Protein AF-A0A3M7SAL9-F1 (afdb_monomer_lite)

Sequence (201 aa):
MTATVLGLYSASSNFPSLWCEVKKDELSIIGGNKPRSSETHLQIINRPKKKSNSHLGYKCKPIISEIPYSNYIIDLLHLFLRVSDVLFEFLISELFGLDKFGVSSVFDEDKHLNLSKLFNFVKSECDISLKIFKNKEKSINSIMNSLPATSRLKIFEKINIYDLYKEDKLINSKGINCIWKTFYKIYSCLKGLNVPVPEQI

pLDDT: mean 82.43, std 13.43, range [35.66, 94.56]

Structure (mmCIF, N/CA/C/O backbone):
data_AF-A0A3M7SAL9-F1
#
_entry.id   AF-A0A3M7SAL9-F1
#
loop_
_atom_site.group_PDB
_atom_site.id
_atom_site.type_symbol
_atom_site.label_atom_id
_atom_site.label_alt_id
_atom_site.label_comp_id
_atom_site.label_asym_id
_atom_site.label_entity_id
_atom_site.label_seq_id
_atom_site.pdbx_PDB_ins_code
_atom_site.Cartn_x
_atom_site.Cartn_y
_atom_site.Cartn_z
_atom_site.occupancy
_atom_site.B_iso_or_equiv
_atom_site.auth_seq_id
_atom_site.auth_comp_id
_atom_site.auth_asym_id
_atom_site.auth_atom_id
_atom_site.pdbx_PDB_model_num
ATOM 1 N N . MET A 1 1 ? 9.999 -11.479 -8.499 1.00 65.50 1 MET A N 1
ATOM 2 C CA . MET A 1 1 ? 10.129 -12.387 -9.658 1.00 65.50 1 MET A CA 1
ATOM 3 C C . MET A 1 1 ? 10.442 -11.615 -10.940 1.00 65.50 1 MET A C 1
ATOM 5 O O . MET A 1 1 ? 11.472 -11.887 -11.539 1.00 65.50 1 MET A O 1
ATOM 9 N N . THR A 1 2 ? 9.657 -10.592 -11.302 1.00 83.88 2 THR A N 1
ATOM 10 C CA . THR A 1 2 ? 9.848 -9.791 -12.533 1.00 83.88 2 THR A CA 1
ATOM 11 C C . THR A 1 2 ? 11.244 -9.177 -12.677 1.00 83.88 2 THR A C 1
ATOM 13 O O . THR A 1 2 ? 11.861 -9.311 -13.726 1.00 83.88 2 THR A O 1
ATOM 16 N N . ALA A 1 3 ? 11.793 -8.585 -11.609 1.00 87.69 3 ALA A N 1
ATOM 17 C CA . ALA A 1 3 ? 13.147 -8.021 -11.633 1.00 87.69 3 ALA A CA 1
ATOM 18 C C . ALA A 1 3 ? 14.221 -9.061 -12.007 1.00 87.69 3 ALA A C 1
ATOM 20 O O . ALA A 1 3 ? 15.122 -8.761 -12.780 1.00 87.69 3 ALA A O 1
ATOM 21 N N . THR A 1 4 ? 14.097 -10.297 -11.514 1.00 87.12 4 THR A N 1
ATOM 22 C CA . THR A 1 4 ? 15.033 -11.389 -11.814 1.00 87.12 4 THR A CA 1
ATOM 23 C C . THR A 1 4 ? 14.976 -11.790 -13.284 1.00 87.12 4 THR A C 1
ATOM 25 O O . THR A 1 4 ? 16.021 -11.942 -13.907 1.00 87.12 4 THR A O 1
ATOM 28 N N . VAL A 1 5 ? 13.769 -11.908 -13.848 1.00 88.75 5 VAL A N 1
ATOM 29 C CA . VAL A 1 5 ? 13.567 -12.211 -15.276 1.00 88.75 5 VAL A CA 1
ATOM 30 C C . VAL A 1 5 ? 14.183 -11.122 -16.154 1.00 88.75 5 VAL A C 1
ATOM 32 O O . VAL A 1 5 ? 14.832 -11.424 -17.149 1.00 88.75 5 VAL A O 1
ATOM 35 N N . LEU A 1 6 ? 14.053 -9.864 -15.734 1.00 90.44 6 LEU A N 1
ATOM 36 C CA . LEU A 1 6 ? 14.616 -8.696 -16.410 1.00 90.44 6 LEU A CA 1
ATOM 37 C C . LEU A 1 6 ? 16.120 -8.487 -16.185 1.00 90.44 6 LEU A C 1
ATOM 39 O O . LEU A 1 6 ? 16.678 -7.514 -16.696 1.00 90.44 6 LEU A O 1
ATOM 43 N N . GLY A 1 7 ? 16.775 -9.346 -15.399 1.00 92.06 7 GLY A N 1
ATOM 44 C CA . GLY A 1 7 ? 18.191 -9.202 -15.068 1.00 92.06 7 GLY A CA 1
ATOM 45 C C . GLY A 1 7 ? 18.508 -7.974 -14.204 1.00 92.06 7 GLY A C 1
ATOM 46 O O . GLY A 1 7 ? 19.625 -7.463 -14.232 1.00 92.06 7 GLY A O 1
ATOM 47 N N . LEU A 1 8 ? 17.535 -7.481 -13.437 1.00 92.94 8 LEU A N 1
ATOM 48 C CA . LEU A 1 8 ? 17.666 -6.340 -12.532 1.00 92.94 8 LEU A CA 1
ATOM 49 C C . LEU A 1 8 ? 17.952 -6.793 -11.091 1.00 92.94 8 LEU A C 1
ATOM 51 O O . LEU A 1 8 ? 17.706 -7.939 -10.697 1.00 92.94 8 LEU A O 1
ATOM 55 N N . TYR A 1 9 ? 18.458 -5.875 -10.271 1.00 91.69 9 TYR A N 1
ATOM 56 C CA . TYR A 1 9 ? 18.508 -6.078 -8.822 1.00 91.69 9 TYR A CA 1
ATOM 57 C C . TYR A 1 9 ? 17.095 -6.117 -8.207 1.00 91.69 9 TYR A C 1
ATOM 59 O O . TYR A 1 9 ? 16.123 -5.639 -8.787 1.00 91.69 9 TYR A O 1
ATOM 67 N N . SER A 1 10 ? 16.975 -6.714 -7.017 1.00 85.50 10 SER A N 1
ATOM 68 C CA . SER A 1 10 ? 15.710 -6.831 -6.277 1.00 85.50 10 SER A CA 1
ATOM 69 C C . SER A 1 10 ? 15.114 -5.470 -5.908 1.00 85.50 10 SER A C 1
ATOM 71 O O . SER A 1 10 ? 15.812 -4.464 -5.890 1.00 85.50 10 SER A O 1
ATOM 73 N N . ALA A 1 11 ? 13.843 -5.441 -5.495 1.00 77.19 11 ALA A N 1
ATOM 74 C CA . ALA A 1 11 ? 13.167 -4.218 -5.036 1.00 77.19 11 ALA A CA 1
ATOM 75 C C . ALA A 1 11 ? 13.854 -3.524 -3.832 1.00 77.19 11 ALA A C 1
ATOM 77 O O . ALA A 1 11 ? 13.648 -2.338 -3.573 1.00 77.19 11 ALA A O 1
ATOM 78 N N . SER A 1 12 ? 14.708 -4.241 -3.094 1.00 83.81 12 SER A N 1
ATOM 79 C CA . SER A 1 12 ? 15.546 -3.669 -2.034 1.00 83.81 12 SER A CA 1
ATOM 80 C C . SER A 1 12 ? 16.714 -2.813 -2.555 1.00 83.81 12 SER A C 1
ATOM 82 O O . SER A 1 12 ? 17.244 -2.011 -1.794 1.00 83.81 12 SER A O 1
ATOM 84 N N . SER A 1 13 ? 17.052 -2.898 -3.844 1.00 88.50 13 SER A N 1
ATOM 85 C CA . SER A 1 13 ? 18.034 -2.063 -4.559 1.00 88.50 13 SER A CA 1
ATOM 86 C C . SER A 1 13 ? 17.762 -0.563 -4.449 1.00 88.50 13 SER A C 1
ATOM 88 O O . SER A 1 13 ? 16.616 -0.150 -4.296 1.00 88.50 13 SER A O 1
ATOM 90 N N . ASN A 1 14 ? 18.797 0.261 -4.636 1.00 89.12 14 ASN A N 1
ATOM 91 C CA . ASN A 1 14 ? 18.660 1.715 -4.786 1.00 89.12 14 ASN A CA 1
ATOM 92 C C . ASN A 1 14 ? 17.954 2.132 -6.082 1.00 89.12 14 ASN A C 1
ATOM 94 O O . ASN A 1 14 ? 17.538 3.275 -6.178 1.00 89.12 14 ASN A O 1
ATOM 98 N N . PHE A 1 15 ? 17.780 1.220 -7.041 1.00 90.38 15 PHE A N 1
ATOM 99 C CA . PHE A 1 15 ? 17.028 1.425 -8.281 1.00 90.38 15 PHE A CA 1
ATOM 100 C C . PHE A 1 15 ? 15.836 0.459 -8.317 1.00 90.38 15 PHE A C 1
ATOM 102 O O . PHE A 1 15 ? 16.000 -0.677 -8.770 1.00 90.38 15 PHE A O 1
ATOM 109 N N . PRO A 1 16 ? 14.663 0.855 -7.797 1.00 87.31 16 PRO A N 1
ATOM 110 C CA . PRO A 1 16 ? 13.537 -0.057 -7.608 1.00 87.31 16 PRO A CA 1
ATOM 111 C C . PRO A 1 16 ? 12.638 -0.177 -8.848 1.00 87.31 16 PRO A C 1
ATOM 113 O O . PRO A 1 16 ? 11.854 -1.119 -8.938 1.00 87.31 16 PRO A O 1
ATOM 116 N N . SER A 1 17 ? 12.728 0.764 -9.796 1.00 88.12 17 SER A N 1
ATOM 117 C CA . SER A 1 17 ? 11.851 0.809 -10.970 1.00 88.12 17 SER A CA 1
ATOM 118 C C . SER A 1 17 ? 12.249 -0.200 -12.048 1.00 88.12 17 SER A C 1
ATOM 120 O O . SER A 1 17 ? 13.427 -0.341 -12.406 1.00 88.12 17 SER A O 1
ATOM 122 N N . LEU A 1 18 ? 11.229 -0.854 -12.608 1.00 89.44 18 LEU A N 1
ATOM 123 C CA . LEU A 1 18 ? 11.354 -1.753 -13.753 1.00 89.44 18 LEU A CA 1
ATOM 124 C C . LEU A 1 18 ? 11.427 -1.002 -15.088 1.00 89.44 18 LEU A C 1
ATOM 126 O O . LEU A 1 18 ? 12.014 -1.528 -16.025 1.00 89.44 18 LEU A O 1
ATOM 130 N N . TRP A 1 19 ? 10.864 0.206 -15.181 1.00 89.19 19 TRP A N 1
ATOM 131 C CA . TRP A 1 19 ? 10.752 0.940 -16.451 1.00 89.19 19 TRP A CA 1
ATOM 132 C C . TRP A 1 19 ? 11.808 2.021 -16.634 1.00 89.19 19 TRP A C 1
ATOM 134 O O . TRP A 1 19 ? 12.121 2.375 -17.766 1.00 89.19 19 TRP A O 1
ATOM 144 N N . CYS A 1 20 ? 12.365 2.555 -15.549 1.00 89.81 20 CYS A N 1
ATOM 145 C CA . CYS A 1 20 ? 13.300 3.673 -15.619 1.00 89.81 20 CYS A CA 1
ATOM 146 C C . CYS A 1 20 ? 14.482 3.533 -14.655 1.00 89.81 20 CYS A C 1
ATOM 148 O O . CYS A 1 20 ? 14.464 2.759 -13.695 1.00 89.81 20 CYS A O 1
ATOM 150 N N . GLU A 1 21 ? 15.527 4.302 -14.936 1.00 90.69 21 GLU A N 1
ATOM 151 C CA . GLU A 1 21 ? 16.781 4.374 -14.186 1.00 90.69 21 GLU A CA 1
ATOM 152 C C . GLU A 1 21 ? 16.688 5.399 -13.041 1.00 90.69 21 GLU A C 1
ATOM 154 O O . GLU A 1 21 ? 17.546 6.261 -12.904 1.00 90.69 21 GLU A O 1
ATOM 159 N N . VAL A 1 22 ? 15.634 5.313 -12.223 1.00 89.69 22 VAL A N 1
ATOM 160 C CA . VAL A 1 22 ? 15.407 6.218 -11.080 1.00 89.69 22 VAL A CA 1
ATOM 161 C C . VAL A 1 22 ? 15.973 5.635 -9.789 1.00 89.69 22 VAL A C 1
ATOM 163 O O . VAL A 1 22 ? 15.824 4.431 -9.529 1.00 89.69 22 VAL A O 1
ATOM 166 N N . LYS A 1 23 ? 16.604 6.476 -8.966 1.00 89.00 23 LYS A N 1
ATOM 167 C CA . LYS A 1 23 ? 17.022 6.084 -7.619 1.00 89.00 23 LYS A CA 1
ATOM 168 C C . LYS A 1 23 ? 15.898 6.241 -6.597 1.00 89.00 23 LYS A C 1
ATOM 170 O O . LYS A 1 23 ? 14.967 7.014 -6.786 1.00 89.00 23 LYS A O 1
ATOM 175 N N . LYS A 1 24 ? 15.997 5.523 -5.478 1.00 88.44 24 LYS A N 1
ATOM 176 C CA . LYS A 1 24 ? 15.021 5.570 -4.375 1.00 88.44 24 LYS A CA 1
ATOM 177 C C . LYS A 1 24 ? 14.782 6.975 -3.820 1.00 88.44 24 LYS A C 1
ATOM 179 O O . LYS A 1 24 ? 13.637 7.313 -3.548 1.00 88.44 24 LYS A O 1
ATOM 184 N N . ASP A 1 25 ? 15.838 7.757 -3.652 1.00 88.00 25 ASP A N 1
ATOM 185 C CA . ASP A 1 25 ? 15.811 9.136 -3.153 1.00 88.00 25 ASP A CA 1
ATOM 186 C C . ASP A 1 25 ? 15.234 10.140 -4.164 1.00 88.00 25 ASP A C 1
ATOM 188 O O . ASP A 1 25 ? 14.810 11.223 -3.777 1.00 88.00 25 ASP A O 1
ATOM 192 N N . GLU A 1 26 ? 15.141 9.756 -5.437 1.00 87.44 26 GLU A N 1
ATOM 193 C CA . GLU A 1 26 ? 14.638 10.585 -6.539 1.00 87.44 26 GLU A CA 1
ATOM 194 C C . GLU A 1 26 ? 13.211 10.182 -6.978 1.00 87.44 26 GLU A C 1
ATOM 196 O O . GLU A 1 26 ? 12.664 10.752 -7.920 1.00 87.44 26 GLU A O 1
ATOM 201 N N . LEU A 1 27 ? 12.566 9.216 -6.305 1.00 83.19 27 LEU A N 1
ATOM 202 C CA . LEU A 1 27 ? 11.245 8.688 -6.696 1.00 83.19 27 LEU A CA 1
ATOM 203 C C . LEU A 1 27 ? 10.112 9.722 -6.668 1.00 83.19 27 LEU A C 1
ATOM 205 O O . LEU A 1 27 ? 9.108 9.536 -7.353 1.00 83.19 27 LEU A O 1
ATOM 209 N N . SER A 1 28 ? 10.244 10.780 -5.867 1.00 79.62 28 SER A N 1
ATOM 210 C CA . SER A 1 28 ? 9.262 11.868 -5.789 1.00 79.62 28 SER A CA 1
ATOM 211 C C . SER A 1 28 ? 9.329 12.825 -6.982 1.00 79.62 28 SER A C 1
ATOM 213 O O . SER A 1 28 ? 8.403 13.610 -7.184 1.00 79.62 28 SER A O 1
ATOM 215 N N . ILE A 1 29 ? 10.400 12.769 -7.779 1.00 80.31 29 ILE A N 1
ATOM 216 C CA . ILE A 1 29 ? 10.613 13.656 -8.920 1.00 80.31 29 ILE A CA 1
ATOM 217 C C . ILE A 1 29 ? 9.864 13.087 -10.130 1.00 80.31 29 ILE A C 1
ATOM 219 O O . ILE A 1 29 ? 10.205 12.034 -10.677 1.00 80.31 29 ILE A O 1
ATOM 223 N N . ILE A 1 30 ? 8.809 13.794 -10.540 1.00 72.19 30 ILE A N 1
ATOM 224 C CA . ILE A 1 30 ? 7.984 13.434 -11.695 1.00 72.19 30 ILE A CA 1
ATOM 225 C C . ILE A 1 30 ? 8.639 13.984 -12.965 1.00 72.19 30 ILE A C 1
ATOM 227 O O . ILE A 1 30 ? 8.836 15.188 -13.101 1.00 72.19 30 ILE A O 1
ATOM 231 N N . GLY A 1 31 ? 8.919 13.096 -13.922 1.00 67.19 31 GLY A N 1
ATOM 232 C CA . GLY A 1 31 ? 9.577 13.453 -15.181 1.00 67.19 31 GLY A CA 1
ATOM 233 C C . GLY A 1 31 ? 11.101 13.565 -15.049 1.00 67.19 31 GLY A C 1
ATOM 234 O O . GLY A 1 31 ? 11.633 13.853 -13.986 1.00 67.19 31 GLY A O 1
ATOM 235 N N . GLY A 1 32 ? 11.824 13.271 -16.133 1.00 67.69 32 GLY A N 1
ATOM 236 C CA . GLY A 1 32 ? 13.294 13.362 -16.183 1.00 67.69 32 GLY A CA 1
ATOM 237 C C . GLY A 1 32 ? 14.056 12.047 -15.984 1.00 67.69 32 GLY A C 1
ATOM 238 O O . GLY A 1 32 ? 15.259 11.999 -16.224 1.00 67.69 32 GLY A O 1
ATOM 239 N N . ASN A 1 33 ? 13.376 10.954 -15.627 1.00 82.38 33 ASN A N 1
ATOM 240 C CA . ASN A 1 33 ? 14.025 9.651 -15.481 1.00 82.38 33 ASN A CA 1
ATOM 241 C C . ASN A 1 33 ? 14.220 8.963 -16.834 1.00 82.38 33 ASN A C 1
ATOM 243 O O . ASN A 1 33 ? 13.272 8.798 -17.604 1.00 82.38 33 ASN A O 1
ATOM 247 N N . LYS A 1 34 ? 15.446 8.504 -17.102 1.00 88.19 34 LYS A N 1
ATOM 248 C CA . LYS A 1 34 ? 15.771 7.791 -18.338 1.00 88.19 34 LYS A CA 1
ATOM 249 C C . LYS A 1 34 ? 15.057 6.426 -18.377 1.00 88.19 34 LYS A C 1
ATOM 251 O O . LYS A 1 34 ? 15.202 5.650 -17.426 1.00 88.19 34 LYS A O 1
ATOM 256 N N . PRO A 1 35 ? 14.302 6.101 -19.444 1.00 91.25 35 PRO A N 1
ATOM 257 C CA . PRO A 1 35 ? 13.732 4.769 -19.625 1.00 91.25 35 PRO A CA 1
ATOM 258 C C . PRO A 1 35 ? 14.823 3.700 -19.729 1.00 91.25 35 PRO A C 1
ATOM 260 O O . PRO A 1 35 ? 15.898 3.947 -20.282 1.00 91.25 35 PRO A O 1
ATOM 263 N N . ARG A 1 36 ? 14.542 2.496 -19.228 1.00 91.31 36 ARG A N 1
ATOM 264 C CA . ARG A 1 36 ? 15.440 1.351 -19.405 1.00 91.31 36 ARG A CA 1
ATOM 265 C C . ARG A 1 36 ? 15.449 0.911 -20.866 1.00 91.31 36 ARG A C 1
ATOM 267 O O . ARG A 1 36 ? 14.407 0.880 -21.515 1.00 91.31 36 ARG A O 1
ATOM 274 N N . SER A 1 37 ? 16.624 0.529 -21.361 1.00 90.88 37 SER A N 1
ATOM 275 C CA . SER A 1 37 ? 16.804 0.030 -22.726 1.00 90.88 37 SER A CA 1
ATOM 276 C C . SER A 1 37 ? 17.740 -1.176 -22.743 1.00 90.88 37 SER A C 1
ATOM 278 O O . SER A 1 37 ? 18.655 -1.277 -21.917 1.00 90.88 37 SER A O 1
ATOM 280 N N . SER A 1 38 ? 17.525 -2.091 -23.688 1.00 89.62 38 SER A N 1
ATOM 281 C CA . SER A 1 38 ? 18.354 -3.292 -23.847 1.00 89.62 38 SER A CA 1
ATOM 282 C C . SER A 1 38 ? 19.803 -2.940 -24.195 1.00 89.62 38 SER A C 1
ATOM 284 O O . SER A 1 38 ? 20.734 -3.567 -23.690 1.00 89.62 38 SER A O 1
ATOM 286 N N . GLU A 1 39 ? 20.016 -1.880 -24.977 1.00 89.88 39 GLU A N 1
ATOM 287 C CA . GLU A 1 39 ? 21.343 -1.377 -25.345 1.00 89.88 39 GLU A CA 1
ATOM 288 C C . GLU A 1 39 ? 22.098 -0.888 -24.108 1.00 89.88 39 GLU A C 1
ATOM 290 O O . GLU A 1 39 ? 23.235 -1.301 -23.869 1.00 89.88 39 GLU A O 1
ATOM 295 N N . THR A 1 40 ? 21.455 -0.048 -23.285 1.00 89.88 40 THR A N 1
ATOM 296 C CA . THR A 1 40 ? 22.065 0.478 -22.055 1.00 89.88 40 THR A CA 1
ATOM 297 C C . THR A 1 40 ? 22.363 -0.661 -21.079 1.00 89.88 40 THR A C 1
ATOM 299 O O . THR A 1 40 ? 23.437 -0.692 -20.474 1.00 89.88 40 THR A O 1
ATOM 302 N N . HIS A 1 41 ? 21.454 -1.634 -20.971 1.00 92.25 41 HIS A N 1
ATOM 303 C CA . HIS A 1 41 ? 21.643 -2.805 -20.124 1.00 92.25 41 HIS A CA 1
ATOM 304 C C . HIS A 1 41 ? 22.891 -3.603 -20.535 1.00 92.25 41 HIS A C 1
ATOM 306 O O . HIS A 1 41 ? 23.788 -3.807 -19.711 1.00 92.25 41 HIS A O 1
ATOM 312 N N . LEU A 1 42 ? 23.000 -3.995 -21.811 1.00 90.56 42 LEU A N 1
ATOM 313 C CA . LEU A 1 42 ? 24.144 -4.755 -22.328 1.00 90.56 42 LEU A CA 1
ATOM 314 C C . LEU A 1 42 ? 25.461 -3.993 -22.155 1.00 90.56 42 LEU A C 1
ATOM 316 O O . LEU A 1 42 ? 26.468 -4.579 -21.755 1.00 90.56 42 LEU A O 1
ATOM 320 N N . GLN A 1 43 ? 25.456 -2.681 -22.402 1.00 90.56 43 GLN A N 1
ATOM 321 C CA . GLN A 1 43 ? 26.633 -1.845 -22.179 1.00 90.56 43 GLN A CA 1
ATOM 322 C C . GLN A 1 43 ? 27.083 -1.869 -20.718 1.00 90.56 43 GLN A C 1
ATOM 324 O O . GLN A 1 43 ? 28.281 -1.918 -20.464 1.00 90.56 43 GLN A O 1
ATOM 329 N N . ILE A 1 44 ? 26.161 -1.822 -19.754 1.00 90.19 44 ILE A N 1
ATOM 330 C CA . ILE A 1 44 ? 26.512 -1.762 -18.330 1.00 90.19 44 ILE A CA 1
ATOM 331 C C . ILE A 1 44 ? 27.040 -3.101 -17.823 1.00 90.19 44 ILE A C 1
ATOM 333 O O . ILE A 1 44 ? 28.071 -3.117 -17.154 1.00 90.19 44 ILE A O 1
ATOM 337 N N . ILE A 1 45 ? 26.399 -4.217 -18.173 1.00 90.44 45 ILE A N 1
ATOM 338 C CA . ILE A 1 45 ? 26.816 -5.545 -17.688 1.00 90.44 45 ILE A CA 1
ATOM 339 C C . ILE A 1 45 ? 28.133 -6.020 -18.314 1.00 90.44 45 ILE A C 1
ATOM 341 O O . ILE A 1 45 ? 28.857 -6.788 -17.687 1.00 90.44 45 ILE A O 1
ATOM 345 N N . ASN A 1 46 ? 28.460 -5.554 -19.525 1.00 88.69 46 ASN A N 1
ATOM 346 C CA . ASN A 1 46 ? 29.702 -5.910 -20.216 1.00 88.69 46 ASN A CA 1
ATOM 347 C C . ASN A 1 46 ? 30.875 -4.978 -19.856 1.00 88.69 46 ASN A C 1
ATOM 349 O O . ASN A 1 46 ? 32.007 -5.237 -20.269 1.00 88.69 46 ASN A O 1
ATOM 353 N N . ARG A 1 47 ? 30.645 -3.889 -19.103 1.00 84.88 47 ARG A N 1
ATOM 354 C CA . ARG A 1 47 ? 31.724 -2.978 -18.686 1.00 84.88 47 ARG A CA 1
ATOM 355 C C . ARG A 1 47 ? 32.691 -3.695 -17.730 1.00 84.88 47 ARG A C 1
ATOM 357 O O . ARG A 1 47 ? 32.253 -4.343 -16.779 1.00 84.88 47 ARG A O 1
ATOM 364 N N . PRO A 1 48 ? 34.015 -3.530 -17.903 1.00 76.88 48 PRO A N 1
ATOM 365 C CA . PRO A 1 48 ? 34.990 -4.093 -16.977 1.00 76.88 48 PRO A CA 1
ATOM 366 C C . PRO A 1 48 ? 34.840 -3.471 -15.579 1.00 76.88 48 PRO A C 1
ATOM 368 O O . PRO A 1 48 ? 34.772 -2.250 -15.434 1.00 76.88 48 PRO A O 1
ATOM 371 N N . LYS A 1 49 ? 34.851 -4.314 -14.536 1.00 68.69 49 LYS A N 1
ATOM 372 C CA . LYS A 1 49 ? 34.581 -3.970 -13.118 1.00 68.69 49 LYS A CA 1
ATOM 373 C C . LYS A 1 49 ? 35.545 -2.952 -12.473 1.00 68.69 49 LYS A C 1
ATOM 375 O O . LYS A 1 49 ? 35.411 -2.653 -11.294 1.00 68.69 49 LYS A O 1
ATOM 380 N N . LYS A 1 50 ? 36.530 -2.426 -13.212 1.00 57.12 50 LYS A N 1
ATOM 381 C CA . LYS A 1 50 ? 37.612 -1.565 -12.694 1.00 57.12 50 LYS A CA 1
ATOM 382 C C . LYS A 1 50 ? 37.234 -0.091 -12.497 1.00 57.12 50 LYS A C 1
ATOM 384 O O . LYS A 1 50 ? 38.063 0.676 -12.024 1.00 57.12 50 LYS A O 1
ATOM 389 N N . LYS A 1 51 ? 36.014 0.330 -12.839 1.00 54.28 51 LYS A N 1
ATOM 390 C CA . LYS A 1 51 ? 35.531 1.690 -12.561 1.00 54.28 51 LYS A CA 1
ATOM 391 C C . LYS A 1 51 ? 34.354 1.621 -11.601 1.00 54.28 51 LYS A C 1
ATOM 393 O O . LYS A 1 51 ? 33.462 0.801 -11.800 1.00 54.28 51 LYS A O 1
ATOM 398 N N . SER A 1 52 ? 34.383 2.491 -10.592 1.00 53.25 52 SER A N 1
ATOM 399 C CA . SER A 1 52 ? 33.268 2.892 -9.724 1.00 53.25 52 SER A CA 1
ATOM 400 C C . SER A 1 52 ? 32.064 3.321 -10.578 1.00 53.25 52 SER A C 1
ATOM 402 O O . SER A 1 52 ? 31.801 4.505 -10.776 1.00 53.25 52 SER A O 1
ATOM 404 N N . ASN A 1 53 ? 31.373 2.356 -11.170 1.00 56.72 53 ASN A N 1
ATOM 405 C CA . ASN A 1 53 ? 30.337 2.599 -12.154 1.00 56.72 53 ASN A CA 1
ATOM 406 C C . ASN A 1 53 ? 29.000 2.236 -11.538 1.00 56.72 53 ASN A C 1
ATOM 408 O O . ASN A 1 53 ? 28.761 1.091 -11.157 1.00 56.72 53 ASN A O 1
ATOM 412 N N . SER A 1 54 ? 28.136 3.244 -11.475 1.00 70.88 54 SER A N 1
ATOM 413 C CA . SER A 1 54 ? 26.720 3.094 -11.181 1.00 70.88 54 SER A CA 1
ATOM 414 C C . SER A 1 54 ? 26.144 1.920 -11.978 1.00 70.88 54 SER A C 1
ATOM 416 O O . SER A 1 54 ? 26.112 1.948 -13.207 1.00 70.88 54 SER A O 1
ATOM 418 N N . HIS A 1 55 ? 25.712 0.873 -11.275 1.00 85.38 55 HIS A N 1
ATOM 419 C CA . HIS A 1 55 ? 25.072 -0.292 -11.884 1.00 85.38 55 HIS A CA 1
ATOM 420 C C . HIS A 1 55 ? 23.673 0.044 -12.436 1.00 85.38 55 HIS A C 1
ATOM 422 O O . HIS A 1 55 ? 23.093 -0.770 -13.146 1.00 85.38 55 HIS A O 1
ATOM 428 N N . LEU A 1 56 ? 23.110 1.220 -12.103 1.00 88.50 56 LEU A N 1
ATOM 429 C CA . LEU A 1 56 ? 21.790 1.718 -12.539 1.00 88.50 56 LEU A CA 1
ATOM 430 C C . LEU A 1 56 ? 20.639 0.702 -12.367 1.00 88.50 56 LEU A C 1
ATOM 432 O O . LEU A 1 56 ? 19.617 0.750 -13.048 1.00 88.50 56 LEU A O 1
ATOM 436 N N . GLY A 1 57 ? 20.797 -0.249 -11.444 1.00 90.31 57 GLY A N 1
ATOM 437 C CA . GLY A 1 57 ? 19.849 -1.342 -11.201 1.00 90.31 57 GLY A CA 1
ATOM 438 C C . GLY A 1 57 ? 19.993 -2.576 -12.101 1.00 90.31 57 GLY A C 1
ATOM 439 O O . GLY A 1 57 ? 19.304 -3.559 -11.846 1.00 90.31 57 GLY A O 1
ATOM 440 N N . TYR A 1 58 ? 20.902 -2.580 -13.076 1.00 92.38 58 TYR A N 1
ATOM 441 C CA . TYR A 1 58 ? 21.191 -3.728 -13.943 1.00 92.38 58 TYR A CA 1
ATOM 442 C C . TYR A 1 58 ? 22.150 -4.713 -13.265 1.00 92.38 58 TYR A C 1
ATOM 444 O O . TYR A 1 58 ? 23.182 -4.302 -12.735 1.00 92.38 58 TYR A O 1
ATOM 452 N N . LYS A 1 59 ? 21.819 -6.008 -13.271 1.00 91.25 59 LYS A N 1
ATOM 453 C CA . LYS A 1 59 ? 22.556 -7.059 -12.546 1.00 91.25 59 LYS A CA 1
ATOM 454 C C . LYS A 1 59 ? 23.186 -8.089 -13.482 1.00 91.25 59 LYS A C 1
ATOM 456 O O . LYS A 1 59 ? 24.340 -8.465 -13.289 1.00 91.25 59 LYS A O 1
ATOM 461 N N . CYS A 1 60 ? 22.430 -8.588 -14.451 1.00 91.94 60 CYS A N 1
ATOM 462 C CA . CYS A 1 60 ? 22.856 -9.631 -15.382 1.00 91.94 60 CYS A CA 1
ATOM 463 C C . CYS A 1 60 ? 22.018 -9.575 -16.658 1.00 91.94 60 CYS A C 1
ATOM 465 O O . CYS A 1 60 ? 21.017 -8.871 -16.702 1.00 91.94 60 CYS A O 1
ATOM 467 N N . LYS A 1 61 ? 22.383 -10.355 -17.683 1.00 91.88 61 LYS A N 1
ATOM 468 C CA . LYS A 1 61 ? 21.533 -10.487 -18.874 1.00 91.88 61 LYS A CA 1
ATOM 469 C C . LYS A 1 61 ? 20.103 -10.893 -18.467 1.00 91.88 61 LYS A C 1
ATOM 471 O O . LYS A 1 61 ? 19.971 -11.757 -17.592 1.00 91.88 61 LYS A O 1
ATOM 476 N N . PRO A 1 62 ? 19.058 -10.283 -19.059 1.00 90.75 62 PRO A N 1
ATOM 477 C CA . PRO A 1 62 ? 17.688 -10.753 -18.894 1.00 90.75 62 PRO A CA 1
ATOM 478 C C . PRO A 1 62 ? 17.569 -12.218 -19.315 1.00 90.75 62 PRO A C 1
ATOM 480 O O . PRO A 1 62 ? 18.262 -12.658 -20.231 1.00 90.75 62 PRO A O 1
ATOM 483 N N . ILE A 1 63 ? 16.678 -12.955 -18.657 1.00 91.00 63 ILE A N 1
ATOM 484 C CA . ILE A 1 63 ? 16.323 -14.323 -19.056 1.00 91.00 63 ILE A CA 1
ATOM 485 C C . ILE A 1 63 ? 15.531 -14.289 -20.368 1.00 91.00 63 ILE A C 1
ATOM 487 O O . ILE A 1 63 ? 15.724 -15.146 -21.219 1.00 91.00 63 ILE A O 1
ATOM 491 N N . ILE A 1 64 ? 14.661 -13.286 -20.517 1.00 87.69 64 ILE A N 1
ATOM 492 C CA . ILE A 1 64 ? 13.864 -13.041 -21.721 1.00 87.69 64 ILE A CA 1
ATOM 493 C C . ILE A 1 64 ? 14.249 -11.652 -22.223 1.00 87.69 64 ILE A C 1
ATOM 495 O O . ILE A 1 64 ? 13.900 -10.649 -21.600 1.00 87.69 64 ILE A O 1
ATOM 499 N N . SER A 1 65 ? 15.033 -11.593 -23.297 1.00 84.56 65 SER A N 1
ATOM 500 C CA . SER A 1 65 ? 15.564 -10.335 -23.848 1.00 84.56 65 SER A CA 1
ATOM 501 C C . SER A 1 65 ? 14.692 -9.730 -24.946 1.00 84.56 65 SER A C 1
ATOM 503 O O . SER A 1 65 ? 14.878 -8.574 -25.318 1.00 84.56 65 SER A O 1
ATOM 505 N N . GLU A 1 66 ? 13.738 -10.506 -25.447 1.00 87.69 66 GLU A N 1
ATOM 506 C CA . GLU A 1 66 ? 12.856 -10.180 -26.564 1.00 87.69 66 GLU A CA 1
ATOM 507 C C . GLU A 1 66 ? 11.715 -9.251 -26.144 1.00 87.69 66 GLU A C 1
ATOM 509 O O . GLU A 1 66 ? 11.141 -8.567 -26.986 1.00 87.69 66 GLU A O 1
ATOM 514 N N . ILE A 1 67 ? 11.376 -9.221 -24.849 1.00 84.56 67 ILE A N 1
ATOM 515 C CA . ILE A 1 67 ? 10.306 -8.377 -24.316 1.00 84.56 67 ILE A CA 1
ATOM 516 C C . ILE A 1 67 ? 10.894 -7.011 -23.936 1.00 84.56 67 ILE A C 1
ATOM 518 O O . ILE A 1 67 ? 11.714 -6.933 -23.017 1.00 84.56 67 ILE A O 1
ATOM 522 N N . PRO A 1 68 ? 10.453 -5.914 -24.577 1.00 86.50 68 PRO A N 1
ATOM 523 C CA . PRO A 1 68 ? 10.865 -4.573 -24.191 1.00 86.50 68 PRO A CA 1
ATOM 524 C C . PRO A 1 68 ? 10.469 -4.250 -22.746 1.00 86.50 68 PRO A C 1
ATOM 526 O O . PRO A 1 68 ? 9.386 -4.624 -22.293 1.00 86.50 68 PRO A O 1
ATOM 529 N N . TYR A 1 69 ? 11.290 -3.464 -22.043 1.00 86.75 69 TYR A N 1
ATOM 530 C CA . TYR A 1 69 ? 10.979 -2.989 -20.686 1.00 86.75 69 TYR A CA 1
ATOM 531 C C . TYR A 1 69 ? 9.609 -2.303 -20.589 1.00 86.75 69 TYR A C 1
ATOM 533 O O . TYR A 1 69 ? 8.904 -2.479 -19.598 1.00 86.75 69 TYR A O 1
ATOM 541 N N . SER A 1 70 ? 9.205 -1.568 -21.629 1.00 86.25 70 SER A N 1
ATOM 542 C CA . SER A 1 70 ? 7.902 -0.898 -21.722 1.00 86.25 70 SER A CA 1
ATOM 543 C C . SER A 1 70 ? 6.707 -1.851 -21.696 1.00 86.25 70 SER A C 1
ATOM 545 O O . SER A 1 70 ? 5.616 -1.437 -21.322 1.00 86.25 70 SER A O 1
ATOM 547 N N . ASN A 1 71 ? 6.901 -3.113 -22.079 1.00 87.75 71 ASN A N 1
ATOM 548 C CA . ASN A 1 71 ? 5.817 -4.082 -22.229 1.00 87.75 71 ASN A CA 1
ATOM 549 C C . ASN A 1 71 ? 5.572 -4.886 -20.947 1.00 87.75 71 ASN A C 1
ATOM 551 O O . ASN A 1 71 ? 4.639 -5.684 -20.890 1.00 87.75 71 ASN A O 1
ATOM 555 N N . TYR A 1 72 ? 6.385 -4.685 -19.907 1.00 84.19 72 TYR A N 1
ATOM 556 C CA . TYR A 1 72 ? 6.126 -5.285 -18.606 1.00 84.19 72 TYR A CA 1
ATOM 557 C C . TYR A 1 72 ? 4.985 -4.556 -17.907 1.00 84.19 72 TYR A C 1
ATOM 559 O O . TYR A 1 72 ? 5.059 -3.355 -17.648 1.00 84.19 72 TYR A O 1
ATOM 567 N N . ILE A 1 73 ? 3.941 -5.313 -17.584 1.00 84.75 73 ILE A N 1
ATOM 568 C CA . ILE A 1 73 ? 2.717 -4.809 -16.965 1.00 84.75 73 ILE A CA 1
ATOM 569 C C . ILE A 1 73 ? 2.816 -4.961 -15.445 1.00 84.75 73 ILE A C 1
ATOM 571 O O . ILE A 1 73 ? 3.365 -5.938 -14.928 1.00 84.75 73 ILE A O 1
ATOM 575 N N . ILE A 1 74 ? 2.280 -3.979 -14.721 1.00 84.31 74 ILE A N 1
ATOM 576 C CA . ILE A 1 74 ? 2.154 -4.038 -13.264 1.00 84.31 74 ILE A CA 1
ATOM 577 C C . ILE A 1 74 ? 1.171 -5.143 -12.879 1.00 84.31 74 ILE A C 1
ATOM 579 O O . ILE A 1 74 ? 0.047 -5.197 -13.375 1.00 84.31 74 ILE A O 1
ATOM 583 N N . ASP A 1 75 ? 1.556 -5.964 -11.907 1.00 89.00 75 ASP A N 1
ATOM 584 C CA . ASP A 1 75 ? 0.604 -6.818 -11.213 1.00 89.00 75 ASP A CA 1
ATOM 585 C C . ASP A 1 75 ? -0.319 -5.956 -10.337 1.00 89.00 75 ASP A C 1
ATOM 587 O O . ASP A 1 75 ? 0.045 -5.528 -9.237 1.00 89.00 75 ASP A O 1
ATOM 591 N N . LEU A 1 76 ? -1.520 -5.677 -10.849 1.00 90.25 76 LEU A N 1
ATOM 592 C CA . LEU A 1 76 ? -2.506 -4.837 -10.167 1.00 90.25 76 LEU A CA 1
ATOM 593 C C . LEU A 1 76 ? -2.950 -5.420 -8.820 1.00 90.25 76 LEU A C 1
ATOM 595 O O . LEU A 1 76 ? -3.261 -4.657 -7.905 1.00 90.25 76 LEU A O 1
ATOM 599 N N . LEU A 1 77 ? -2.998 -6.749 -8.678 1.00 90.75 77 LEU A N 1
ATOM 600 C CA . LEU A 1 77 ? -3.395 -7.386 -7.423 1.00 90.75 77 LEU A CA 1
ATOM 601 C C . LEU A 1 77 ? -2.331 -7.145 -6.350 1.00 90.75 77 LEU A C 1
ATOM 603 O O . LEU A 1 77 ? -2.657 -6.681 -5.258 1.00 90.75 77 LEU A O 1
ATOM 607 N N . HIS A 1 78 ? -1.064 -7.401 -6.670 1.00 88.44 78 HIS A N 1
ATOM 608 C CA . HIS A 1 78 ? 0.035 -7.185 -5.730 1.00 88.44 78 HIS A CA 1
ATOM 609 C C . HIS A 1 78 ? 0.279 -5.701 -5.445 1.00 88.44 78 HIS A C 1
ATOM 611 O O . HIS A 1 78 ? 0.612 -5.356 -4.310 1.00 88.44 78 HIS A O 1
ATOM 617 N N . LEU A 1 79 ? 0.060 -4.813 -6.423 1.00 89.00 79 LEU A N 1
ATOM 618 C CA . LEU A 1 79 ? 0.078 -3.369 -6.184 1.00 89.00 79 LEU A CA 1
ATOM 619 C C . LEU A 1 79 ? -0.988 -2.980 -5.153 1.00 89.00 79 LEU A C 1
ATOM 621 O O . LEU A 1 79 ? -0.682 -2.270 -4.197 1.00 89.00 79 LEU A O 1
ATOM 625 N N . PHE A 1 80 ? -2.216 -3.479 -5.313 1.00 91.88 80 PHE A N 1
ATOM 626 C CA . PHE A 1 80 ? -3.295 -3.214 -4.368 1.00 91.88 80 PHE A CA 1
ATOM 627 C C . PHE A 1 80 ? -2.990 -3.722 -2.970 1.00 91.88 80 PHE A C 1
ATOM 629 O O . PHE A 1 80 ? -3.136 -2.972 -2.006 1.00 91.88 80 PHE A O 1
ATOM 636 N N . LEU A 1 81 ? -2.524 -4.965 -2.850 1.00 90.00 81 LEU A N 1
ATOM 637 C CA . LEU A 1 81 ? -2.125 -5.526 -1.563 1.00 90.00 81 LEU A CA 1
ATOM 638 C C . LEU A 1 81 ? -1.046 -4.661 -0.903 1.00 90.00 81 LEU A C 1
ATOM 640 O O . LEU A 1 81 ? -1.214 -4.239 0.237 1.00 90.00 81 LEU A O 1
ATOM 644 N N . ARG A 1 82 ? 0.003 -4.284 -1.642 1.00 88.56 82 ARG A N 1
ATOM 645 C CA . ARG A 1 82 ? 1.104 -3.520 -1.052 1.00 88.56 82 ARG A CA 1
ATOM 646 C C . ARG A 1 82 ? 0.704 -2.106 -0.635 1.00 88.56 82 ARG A C 1
ATOM 648 O O . ARG A 1 82 ? 1.108 -1.668 0.437 1.00 88.56 82 ARG A O 1
ATOM 655 N N . VAL A 1 83 ? -0.052 -1.386 -1.464 1.00 90.62 83 VAL A N 1
ATOM 656 C CA . VAL A 1 83 ? -0.498 -0.024 -1.122 1.00 90.62 83 VAL A CA 1
ATOM 657 C C . VAL A 1 83 ? -1.527 -0.063 0.004 1.00 90.62 83 VAL A C 1
ATOM 659 O O . VAL A 1 83 ? -1.444 0.748 0.921 1.00 90.62 83 VAL A O 1
ATOM 662 N N . SER A 1 84 ? -2.451 -1.031 -0.010 1.00 91.31 84 SER A N 1
ATOM 663 C CA . SER A 1 84 ? -3.398 -1.200 1.095 1.00 91.31 84 SER A CA 1
ATOM 664 C C . SER A 1 84 ? -2.691 -1.501 2.414 1.00 91.31 84 SER A C 1
ATOM 666 O O . SER A 1 84 ? -3.060 -0.884 3.405 1.00 91.31 84 SER A O 1
ATOM 668 N N . ASP A 1 85 ? -1.650 -2.343 2.437 1.00 88.12 85 ASP A N 1
ATOM 669 C CA . ASP A 1 85 ? -0.850 -2.566 3.654 1.00 88.12 85 ASP A CA 1
ATOM 670 C C . ASP A 1 85 ? -0.338 -1.242 4.227 1.00 88.12 85 ASP A C 1
ATOM 672 O O . ASP A 1 85 ? -0.561 -0.961 5.398 1.00 88.12 85 ASP A O 1
ATOM 676 N N . VAL A 1 86 ? 0.270 -0.395 3.388 1.00 89.06 86 VAL A N 1
ATOM 677 C CA . VAL A 1 86 ? 0.821 0.901 3.818 1.00 89.06 86 VAL A CA 1
ATOM 678 C C . VAL A 1 86 ? -0.271 1.837 4.342 1.00 89.06 86 VAL A C 1
ATOM 680 O O . VAL A 1 86 ? -0.078 2.494 5.361 1.00 89.06 86 VAL A O 1
ATOM 683 N N . LEU A 1 87 ? -1.427 1.903 3.675 1.00 90.88 87 LEU A N 1
ATOM 684 C CA . LEU A 1 87 ? -2.531 2.767 4.104 1.00 90.88 87 LEU A CA 1
ATOM 685 C C . LEU A 1 87 ? -3.155 2.303 5.424 1.00 90.88 87 LEU A C 1
ATOM 687 O O . LEU A 1 87 ? -3.465 3.129 6.281 1.00 90.88 87 LEU A O 1
ATOM 691 N N . PHE A 1 88 ? -3.319 0.994 5.604 1.00 89.19 88 PHE A N 1
ATOM 692 C CA . PHE A 1 88 ? -3.792 0.436 6.865 1.00 89.19 88 PHE A CA 1
ATOM 693 C C . PHE A 1 88 ? -2.762 0.609 7.981 1.00 89.19 88 PHE A C 1
ATOM 695 O O . PHE A 1 88 ? -3.146 1.013 9.071 1.00 89.19 88 PHE A O 1
ATOM 702 N N . GLU A 1 89 ? -1.474 0.355 7.725 1.00 86.38 89 GLU A N 1
ATOM 703 C CA . GLU A 1 89 ? -0.389 0.612 8.684 1.00 86.38 89 GLU A CA 1
ATOM 704 C C . GLU A 1 89 ? -0.403 2.074 9.143 1.00 86.38 89 GLU A C 1
ATOM 706 O O . GLU A 1 89 ? -0.307 2.342 10.340 1.00 86.38 89 GLU A O 1
ATOM 711 N N . PHE A 1 90 ? -0.599 3.010 8.210 1.00 87.44 90 PHE A N 1
ATOM 712 C CA . PHE A 1 90 ? -0.695 4.432 8.523 1.00 87.44 90 PHE A CA 1
ATOM 713 C C . PHE A 1 90 ? -1.913 4.760 9.395 1.00 87.44 90 PHE A C 1
ATOM 715 O O . PHE A 1 90 ? -1.755 5.380 10.444 1.00 87.44 90 PHE A O 1
ATOM 722 N N . LEU A 1 91 ? -3.111 4.297 9.014 1.00 89.62 91 LEU A N 1
ATOM 723 C CA . LEU A 1 91 ? -4.327 4.497 9.812 1.00 89.62 91 LEU A CA 1
ATOM 724 C C . LEU A 1 91 ? -4.164 3.917 11.221 1.00 89.62 91 LEU A C 1
ATOM 726 O O . LEU A 1 91 ? -4.376 4.612 12.207 1.00 89.62 91 LEU A O 1
ATOM 730 N N . ILE A 1 92 ? -3.750 2.655 11.317 1.00 87.31 92 ILE A N 1
ATOM 731 C CA . ILE A 1 92 ? -3.580 1.941 12.583 1.00 87.31 92 ILE A CA 1
ATOM 732 C C . ILE A 1 92 ? -2.540 2.632 13.478 1.00 87.31 92 ILE A C 1
ATOM 734 O O . ILE A 1 92 ? -2.761 2.746 14.682 1.00 87.31 92 ILE A O 1
ATOM 738 N N . SER A 1 93 ? -1.445 3.142 12.907 1.00 85.25 93 SER A N 1
ATOM 739 C CA . SER A 1 93 ? -0.433 3.897 13.653 1.00 85.25 93 SER A CA 1
ATOM 740 C C . SER A 1 93 ? -1.005 5.166 14.290 1.00 85.25 93 SER A C 1
ATOM 742 O O . SER A 1 93 ? -0.671 5.476 15.433 1.00 85.25 93 SER A O 1
ATOM 744 N N . GLU A 1 94 ? -1.877 5.892 13.589 1.00 88.31 94 GLU A N 1
ATOM 745 C CA . GLU A 1 94 ? -2.532 7.074 14.157 1.00 88.31 94 GLU A CA 1
ATOM 746 C C . GLU A 1 94 ? -3.496 6.686 15.291 1.00 88.31 94 GLU A C 1
ATOM 748 O O . GLU A 1 94 ? -3.507 7.330 16.341 1.00 88.31 94 GLU A O 1
ATOM 753 N N . LEU A 1 95 ? -4.254 5.592 15.126 1.00 88.62 95 LEU A N 1
ATOM 754 C CA . LEU A 1 95 ? -5.153 5.087 16.173 1.00 88.62 95 LEU A CA 1
ATOM 755 C C . LEU A 1 95 ? -4.382 4.651 17.424 1.00 88.62 95 LEU A C 1
ATOM 757 O O . LEU A 1 95 ? -4.836 4.900 18.537 1.00 88.62 95 LEU A O 1
ATOM 761 N N . PHE A 1 96 ? -3.185 4.077 17.270 1.00 86.31 96 PHE A N 1
ATOM 762 C CA . PHE A 1 96 ? -2.315 3.782 18.412 1.00 86.31 96 PHE A CA 1
ATOM 763 C C . PHE A 1 96 ? -1.861 5.025 19.154 1.00 86.31 96 PHE A C 1
ATOM 765 O O . PHE A 1 96 ? -1.779 4.988 20.381 1.00 86.31 96 PHE A O 1
ATOM 772 N N . GLY A 1 97 ? -1.585 6.116 18.442 1.00 86.00 97 GLY A N 1
ATOM 773 C CA . GLY A 1 97 ? -1.279 7.397 19.072 1.00 86.00 97 GLY A CA 1
ATOM 774 C C . GLY A 1 97 ? -2.425 7.874 19.966 1.00 86.00 97 GLY A C 1
ATOM 775 O O . GLY A 1 97 ? -2.186 8.272 21.107 1.00 86.00 97 GLY A O 1
ATOM 776 N N . LEU A 1 98 ? -3.664 7.769 19.475 1.00 88.25 98 LEU A N 1
ATOM 777 C CA . LEU A 1 98 ? -4.868 8.163 20.215 1.00 88.25 98 LEU A CA 1
ATOM 778 C C . LEU A 1 98 ? -5.135 7.256 21.422 1.00 88.25 98 LEU A C 1
ATOM 780 O O . LEU A 1 98 ? -5.352 7.746 22.529 1.00 88.25 98 LEU A O 1
ATOM 784 N N . ASP A 1 99 ? -5.043 5.943 21.224 1.00 88.50 99 ASP A N 1
ATOM 785 C CA . ASP A 1 99 ? -5.283 4.938 22.265 1.00 88.50 99 ASP A CA 1
ATOM 786 C C . ASP A 1 99 ? -4.078 4.738 23.203 1.00 88.50 99 ASP A C 1
ATOM 788 O O . ASP A 1 99 ? -4.124 3.909 24.112 1.00 88.50 99 ASP A O 1
ATOM 792 N N . LYS A 1 100 ? -2.971 5.467 22.986 1.00 86.44 100 LYS A N 1
ATOM 793 C CA . LYS A 1 100 ? -1.677 5.269 23.671 1.00 86.44 100 LYS A CA 1
ATOM 794 C C . LYS A 1 100 ? -1.229 3.799 23.645 1.00 86.44 100 LYS A C 1
ATOM 796 O O . LYS A 1 100 ? -0.632 3.289 24.598 1.00 86.44 100 LYS A O 1
ATOM 801 N N . PHE A 1 101 ? -1.521 3.113 22.542 1.00 82.88 101 PHE A N 1
ATOM 802 C CA . PHE A 1 101 ? -1.225 1.701 22.354 1.00 82.88 101 PHE A CA 1
ATOM 803 C C . PHE A 1 101 ? 0.257 1.523 22.013 1.00 82.88 101 PHE A C 1
ATOM 805 O O . PHE A 1 101 ? 0.710 1.803 20.904 1.00 82.88 101 PHE A O 1
ATOM 812 N N . GLY A 1 102 ? 1.035 1.081 22.997 1.00 75.19 102 GLY A N 1
ATOM 813 C CA . GLY A 1 102 ? 2.465 0.858 22.865 1.00 75.19 102 GLY A CA 1
ATOM 814 C C . GLY A 1 102 ? 2.825 -0.594 22.568 1.00 75.19 102 GLY A C 1
ATOM 815 O O . GLY A 1 102 ? 2.019 -1.517 22.604 1.00 75.19 102 GLY A O 1
ATOM 816 N N . VAL A 1 103 ? 4.118 -0.818 22.362 1.00 70.19 103 VAL A N 1
ATOM 817 C CA . VAL A 1 103 ? 4.708 -2.138 22.088 1.00 70.19 103 VAL A CA 1
ATOM 818 C C . VAL A 1 103 ? 4.437 -3.172 23.199 1.00 70.19 103 VAL A C 1
ATOM 820 O O . VAL A 1 103 ? 4.333 -4.379 22.949 1.00 70.19 103 VAL A O 1
ATOM 823 N N . SER A 1 104 ? 4.368 -2.717 24.449 1.00 72.50 104 SER A N 1
ATOM 824 C CA . SER A 1 104 ? 4.068 -3.547 25.617 1.00 72.50 104 SER A CA 1
ATOM 825 C C . SER A 1 104 ? 2.572 -3.673 25.898 1.00 72.50 104 SER A C 1
ATOM 827 O O . SER A 1 104 ? 2.207 -4.546 26.683 1.00 72.50 104 SER A O 1
ATOM 829 N N . SER A 1 105 ? 1.722 -2.871 25.251 1.00 72.38 105 SER A N 1
ATOM 830 C CA . SER A 1 105 ? 0.280 -2.889 25.478 1.00 72.38 105 SER A CA 1
ATOM 831 C C . SER A 1 105 ? -0.327 -4.238 25.086 1.00 72.38 105 SER A C 1
ATOM 833 O O . SER A 1 105 ? 0.142 -4.939 24.180 1.00 72.38 105 SER A O 1
ATOM 835 N N . VAL A 1 106 ? -1.366 -4.618 25.822 1.00 80.31 106 VAL A N 1
ATOM 836 C CA . VAL A 1 106 ? -2.254 -5.737 25.504 1.00 80.31 106 VAL A CA 1
ATOM 837 C C . VAL A 1 106 ? -3.564 -5.115 25.058 1.00 80.31 106 VAL A C 1
ATOM 839 O O . VAL A 1 106 ? -4.045 -4.201 25.721 1.00 80.31 106 VAL A O 1
ATOM 842 N N . PHE A 1 107 ? -4.098 -5.569 23.925 1.00 81.75 107 PHE A N 1
ATOM 843 C CA . PHE A 1 107 ? -5.374 -5.063 23.435 1.00 81.75 107 PHE A CA 1
ATOM 844 C C . PHE A 1 107 ? -6.494 -5.387 24.426 1.00 81.75 107 PHE A C 1
ATOM 846 O O . PHE A 1 107 ? -6.552 -6.477 24.986 1.00 81.75 107 PHE A O 1
ATOM 853 N N . ASP A 1 108 ? -7.343 -4.395 24.636 1.00 82.44 108 ASP A N 1
ATOM 854 C CA . ASP A 1 108 ? -8.399 -4.326 25.639 1.00 82.44 108 ASP A CA 1
ATOM 855 C C . ASP A 1 108 ? -9.450 -3.388 25.045 1.00 82.44 108 ASP A C 1
ATOM 857 O O . ASP A 1 108 ? -9.119 -2.251 24.692 1.00 82.44 108 ASP A O 1
ATOM 861 N N . GLU A 1 109 ? -10.659 -3.903 24.826 1.00 82.38 109 GLU A N 1
ATOM 862 C CA . GLU A 1 109 ? -11.676 -3.197 24.046 1.00 82.38 109 GLU A CA 1
ATOM 863 C C . GLU A 1 109 ? -12.128 -1.898 24.721 1.00 82.38 109 GLU A C 1
ATOM 865 O O . GLU A 1 109 ? -12.388 -0.915 24.021 1.00 82.38 109 GLU A O 1
ATOM 870 N N . ASP A 1 110 ? -12.135 -1.876 26.057 1.00 84.44 110 ASP A N 1
ATOM 871 C CA . ASP A 1 110 ? -12.580 -0.745 26.874 1.00 84.44 110 ASP A CA 1
ATOM 872 C C . ASP A 1 110 ? -11.522 0.362 26.953 1.00 84.44 110 ASP A C 1
ATOM 874 O O . ASP A 1 110 ? -11.847 1.543 27.089 1.00 84.44 110 ASP A O 1
ATOM 878 N N . LYS A 1 111 ? -10.236 -0.000 26.866 1.00 84.12 111 LYS A N 1
ATOM 879 C CA . LYS A 1 111 ? -9.123 0.964 26.923 1.00 84.12 111 LYS A CA 1
ATOM 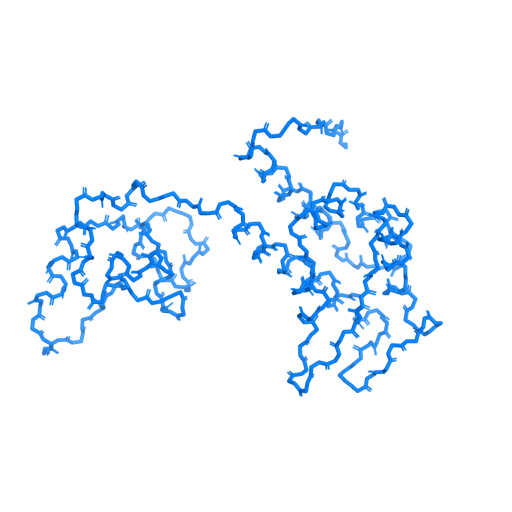880 C C . LYS A 1 111 ? -8.737 1.537 25.568 1.00 84.12 111 LYS A C 1
ATOM 882 O O . LYS A 1 111 ? -8.245 2.660 25.516 1.00 84.12 111 LYS A O 1
ATOM 887 N N . HIS A 1 112 ? -8.921 0.778 24.492 1.00 88.12 112 HIS A N 1
ATOM 888 C CA . HIS A 1 112 ? -8.466 1.155 23.152 1.00 88.12 112 HIS A CA 1
ATOM 889 C C . HIS A 1 112 ? -9.661 1.433 22.241 1.00 88.12 112 HIS A C 1
ATOM 891 O O . HIS A 1 112 ? -9.914 0.732 21.260 1.00 88.12 112 HIS A O 1
ATOM 897 N N . LEU A 1 113 ? -10.431 2.451 22.624 1.00 90.69 113 LEU A N 1
ATOM 898 C CA . LEU A 1 113 ? -11.722 2.777 22.025 1.00 90.69 113 LEU A CA 1
ATOM 899 C C . LEU A 1 113 ? -11.620 3.036 20.517 1.00 90.69 113 LEU A C 1
ATOM 901 O O . LEU A 1 113 ? -12.513 2.634 19.771 1.00 90.69 113 LEU A O 1
ATOM 905 N N . ASN A 1 114 ? -10.539 3.665 20.043 1.00 90.69 114 ASN A N 1
ATOM 906 C CA . ASN A 1 114 ? -10.398 4.026 18.632 1.00 90.69 114 ASN A CA 1
ATOM 907 C C . ASN A 1 114 ? -10.130 2.804 17.745 1.00 90.69 114 ASN A C 1
ATOM 909 O O . ASN A 1 114 ? -10.705 2.694 16.655 1.00 90.69 114 ASN A O 1
ATOM 913 N N . LEU A 1 115 ? -9.302 1.867 18.210 1.00 88.94 115 LEU A N 1
ATOM 914 C CA . LEU A 1 115 ? -9.117 0.564 17.567 1.00 88.94 115 LEU A CA 1
ATOM 915 C C . LEU A 1 115 ? -10.388 -0.285 17.627 1.00 88.94 115 LEU A C 1
ATOM 917 O O . LEU A 1 115 ? -10.791 -0.842 16.605 1.00 88.94 115 LEU A O 1
ATOM 921 N N . SER A 1 116 ? -11.044 -0.351 18.788 1.00 90.06 116 SER A N 1
ATOM 922 C CA . SER A 1 116 ? -12.314 -1.068 18.958 1.00 90.06 116 SER A CA 1
ATOM 923 C C . SER A 1 116 ? -13.374 -0.542 17.994 1.00 90.06 116 SER A C 1
ATOM 925 O O . SER A 1 116 ? -14.076 -1.326 17.359 1.00 90.06 116 SER A O 1
ATOM 927 N N . LYS A 1 117 ? -13.440 0.780 17.795 1.00 92.25 117 LYS A N 1
ATOM 928 C CA . LYS A 1 117 ? -14.336 1.425 16.827 1.00 92.25 117 LYS A CA 1
ATOM 929 C C . LYS A 1 117 ? -14.076 0.952 15.395 1.00 92.25 117 LYS A C 1
ATOM 931 O O . LYS A 1 117 ? -15.028 0.601 14.698 1.00 92.25 117 LYS A O 1
ATOM 936 N N . LEU A 1 118 ? -12.808 0.860 14.973 1.00 91.56 118 LEU A N 1
ATOM 937 C CA . LEU A 1 118 ? -12.453 0.304 13.660 1.00 91.56 118 LEU A CA 1
ATOM 938 C C . LEU A 1 118 ? -12.884 -1.158 13.537 1.00 91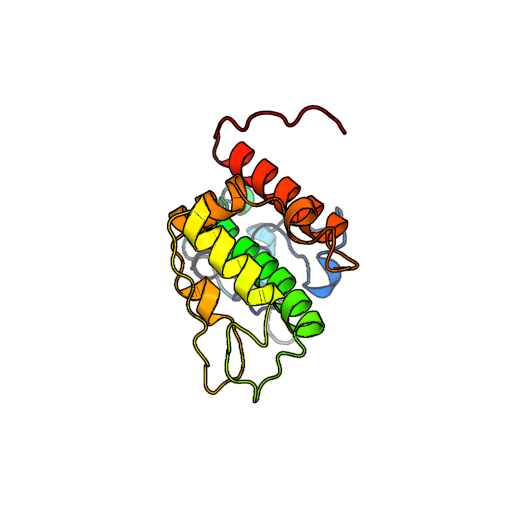.56 118 LEU A C 1
ATOM 940 O O . LEU A 1 118 ? -13.453 -1.558 12.524 1.00 91.56 118 LEU A O 1
ATOM 944 N N . PHE A 1 119 ? -12.590 -1.969 14.551 1.00 90.50 119 PHE A N 1
ATOM 945 C CA . PHE A 1 119 ? -12.868 -3.404 14.517 1.00 90.50 119 PHE A CA 1
ATOM 946 C C . PHE A 1 119 ? -14.363 -3.684 14.497 1.00 90.50 119 PHE A C 1
ATOM 948 O O . PHE A 1 119 ? -14.810 -4.519 13.711 1.00 90.50 119 PHE A O 1
ATOM 955 N N . ASN A 1 120 ? -15.133 -2.940 15.287 1.00 91.94 120 ASN A N 1
ATOM 956 C CA . ASN A 1 120 ? -16.584 -3.023 15.306 1.00 91.94 120 ASN A CA 1
ATOM 957 C C . ASN A 1 120 ? -17.179 -2.617 13.959 1.00 91.94 120 ASN A C 1
ATOM 959 O O . ASN A 1 120 ? -18.003 -3.361 13.441 1.00 91.94 120 ASN A O 1
ATOM 963 N N . PHE A 1 121 ? -16.699 -1.528 13.347 1.00 93.94 121 PHE A N 1
ATOM 964 C CA . PHE A 1 121 ? -17.113 -1.137 11.996 1.00 93.94 121 PHE A CA 1
ATOM 965 C C . PHE A 1 121 ? -16.817 -2.234 10.965 1.00 93.94 121 PHE A C 1
ATOM 967 O O . PHE A 1 121 ? -17.680 -2.621 10.183 1.00 93.94 121 PHE A O 1
ATOM 974 N N . VAL A 1 122 ? -15.594 -2.770 10.952 1.00 92.69 122 VAL A N 1
ATOM 975 C CA . VAL A 1 122 ? -15.207 -3.801 9.976 1.00 92.69 122 VAL A CA 1
ATOM 976 C C . VAL A 1 122 ? -16.007 -5.091 10.191 1.00 92.69 122 VAL A C 1
ATOM 978 O O . VAL A 1 122 ? -16.393 -5.748 9.222 1.00 92.69 122 VAL A O 1
ATOM 981 N N . LYS A 1 123 ? -16.327 -5.428 11.441 1.00 92.50 123 LYS A N 1
ATOM 982 C CA . LYS A 1 123 ? -17.177 -6.570 11.771 1.00 92.50 123 LYS A CA 1
ATOM 983 C C . LYS A 1 123 ? -18.631 -6.349 11.350 1.00 92.50 123 LYS A C 1
ATOM 985 O O . LYS A 1 123 ? -19.182 -7.232 10.703 1.00 92.50 123 LYS A O 1
ATOM 990 N N . SER A 1 124 ? -19.238 -5.205 11.676 1.00 93.38 124 SER A N 1
ATOM 991 C CA . SER A 1 124 ? -20.653 -4.929 11.378 1.00 93.38 124 SER A CA 1
ATOM 992 C C . SER A 1 124 ? -20.897 -4.680 9.893 1.00 93.38 124 SER A C 1
ATOM 994 O O . SER A 1 124 ? -21.792 -5.277 9.302 1.00 93.38 124 SER A O 1
ATOM 996 N N . GLU A 1 125 ? -20.068 -3.846 9.269 1.00 94.06 125 GLU A N 1
ATOM 997 C CA . GLU A 1 125 ? -20.300 -3.390 7.901 1.00 94.06 125 GLU A CA 1
ATOM 998 C C . GLU A 1 125 ? -19.690 -4.325 6.864 1.00 94.06 125 GLU A C 1
ATOM 1000 O O . GLU A 1 125 ? -20.184 -4.406 5.738 1.00 94.06 125 GLU A O 1
ATOM 1005 N N . CYS A 1 126 ? -18.600 -5.023 7.192 1.00 91.88 126 CYS A N 1
ATOM 1006 C CA . CYS A 1 126 ? -17.873 -5.831 6.212 1.00 91.88 126 CYS A CA 1
ATOM 1007 C C . CYS A 1 126 ? -17.939 -7.341 6.474 1.00 91.88 126 CYS A C 1
ATOM 1009 O O . CYS A 1 126 ? -17.483 -8.090 5.606 1.00 91.88 126 CYS A O 1
ATOM 1011 N N . ASP A 1 127 ? -18.508 -7.774 7.605 1.00 91.94 127 ASP A N 1
ATOM 1012 C CA . ASP A 1 127 ? -18.528 -9.173 8.061 1.00 91.94 127 ASP A CA 1
ATOM 1013 C C . ASP A 1 127 ? -17.114 -9.783 8.119 1.00 91.94 127 ASP A C 1
ATOM 1015 O O . ASP A 1 127 ? -16.827 -10.877 7.632 1.00 91.94 127 ASP A O 1
ATOM 1019 N N . ILE A 1 128 ? -16.165 -9.005 8.652 1.00 89.88 128 ILE A N 1
ATOM 1020 C CA . ILE A 1 128 ? -14.756 -9.392 8.766 1.00 89.88 128 ILE A CA 1
ATOM 1021 C C . ILE A 1 128 ? -14.317 -9.241 10.220 1.00 89.88 128 ILE A C 1
ATOM 1023 O O . ILE A 1 128 ? -14.395 -8.167 10.808 1.00 89.88 128 ILE A O 1
ATOM 1027 N N . SER A 1 129 ? -13.786 -10.320 10.795 1.00 85.75 129 SER A N 1
ATOM 1028 C CA . SER A 1 129 ? -13.183 -10.282 12.130 1.00 85.75 129 SER A CA 1
ATOM 1029 C C . SER A 1 129 ? -11.692 -9.969 12.036 1.00 85.75 129 SER A C 1
ATOM 1031 O O . SER A 1 129 ? -10.905 -10.798 11.574 1.00 85.75 129 SER A O 1
ATOM 1033 N N . LEU A 1 130 ? -11.301 -8.782 12.498 1.00 82.38 130 LEU A N 1
ATOM 1034 C CA . LEU A 1 130 ? -9.899 -8.388 12.613 1.00 82.38 130 LEU A CA 1
ATOM 1035 C C . LEU A 1 130 ? -9.288 -8.952 13.897 1.00 82.38 130 LEU A C 1
ATOM 1037 O O . LEU A 1 130 ? -9.933 -8.992 14.942 1.00 82.38 130 LEU A O 1
ATOM 1041 N N . LYS A 1 131 ? -8.031 -9.392 13.817 1.00 72.75 131 LYS A N 1
ATOM 1042 C CA . LYS A 1 131 ? -7.261 -9.867 14.971 1.00 72.75 131 LYS A CA 1
ATOM 1043 C C . LYS A 1 131 ? -5.927 -9.145 15.026 1.00 72.75 131 LYS A C 1
ATOM 1045 O O . LYS A 1 131 ? -5.204 -9.099 14.033 1.00 72.75 131 LYS A O 1
ATOM 1050 N N . ILE A 1 132 ? -5.580 -8.631 16.202 1.00 70.50 132 ILE A N 1
ATOM 1051 C CA . ILE A 1 132 ? -4.243 -8.100 16.467 1.00 70.50 132 ILE A CA 1
ATOM 1052 C C . ILE A 1 132 ? -3.341 -9.269 16.857 1.00 70.50 132 ILE A C 1
ATOM 1054 O O . ILE A 1 132 ? -3.466 -9.801 17.959 1.00 70.50 132 ILE A O 1
ATOM 1058 N N . PHE A 1 133 ? -2.410 -9.669 15.987 1.00 61.75 133 PHE A N 1
ATOM 1059 C CA . PHE A 1 133 ? -1.365 -10.617 16.383 1.00 61.75 133 PHE A CA 1
ATOM 1060 C C . PHE A 1 133 ? -0.098 -9.863 16.776 1.00 61.75 133 PHE A C 1
ATOM 1062 O O . PHE A 1 133 ? 0.446 -9.079 15.994 1.00 61.75 133 PHE A O 1
ATOM 1069 N N . LYS A 1 134 ? 0.410 -10.140 17.976 1.00 54.28 134 LYS A N 1
ATOM 1070 C CA . LYS A 1 134 ? 1.702 -9.628 18.434 1.00 54.28 134 LYS A CA 1
ATOM 1071 C C . LYS A 1 134 ? 2.817 -10.480 17.824 1.00 54.28 134 LYS A C 1
ATOM 1073 O O . LYS A 1 134 ? 2.962 -11.642 18.195 1.00 54.28 134 LYS A O 1
ATOM 1078 N N . ASN A 1 135 ? 3.609 -9.933 16.901 1.00 51.22 135 ASN A N 1
ATOM 1079 C CA . ASN A 1 135 ? 4.864 -10.581 16.508 1.00 51.22 135 ASN A CA 1
ATOM 1080 C C . ASN A 1 135 ? 5.970 -10.208 17.516 1.00 51.22 135 ASN A C 1
ATOM 1082 O O . ASN A 1 135 ? 6.015 -9.075 18.003 1.00 51.22 135 ASN A O 1
ATOM 1086 N N . LYS A 1 136 ? 6.879 -11.145 17.821 1.00 46.56 136 LYS A N 1
ATOM 1087 C CA . LYS A 1 136 ? 8.058 -10.930 18.683 1.00 46.56 136 LYS A CA 1
ATOM 1088 C C . LYS A 1 136 ? 8.946 -9.777 18.180 1.00 46.56 136 LYS A C 1
ATOM 1090 O O . LYS A 1 136 ? 9.609 -9.134 18.986 1.00 46.56 136 LYS A O 1
ATOM 1095 N N . GLU A 1 137 ? 8.880 -9.465 16.884 1.00 48.41 137 GLU A N 1
ATOM 1096 C CA . GLU A 1 137 ? 9.585 -8.353 16.223 1.00 48.41 137 GLU A CA 1
ATOM 1097 C C . GLU A 1 137 ? 8.817 -7.014 16.208 1.00 48.41 137 GLU A C 1
ATOM 1099 O O . GLU A 1 137 ? 9.234 -6.067 15.550 1.00 48.41 137 GLU A O 1
ATOM 1104 N N . LYS A 1 138 ? 7.726 -6.887 16.977 1.00 47.97 138 LYS A N 1
ATOM 1105 C CA . LYS A 1 138 ? 7.060 -5.601 17.275 1.00 47.97 138 LYS A CA 1
ATOM 1106 C C . LYS A 1 138 ? 6.469 -4.839 16.074 1.00 47.97 138 LYS A C 1
ATOM 1108 O O . LYS A 1 138 ? 6.224 -3.643 16.203 1.00 47.97 138 LYS A O 1
ATOM 1113 N N . SER A 1 139 ? 6.171 -5.492 14.948 1.00 46.16 139 SER A N 1
ATOM 1114 C CA . SER A 1 139 ? 5.324 -4.892 13.906 1.00 46.16 139 SER A CA 1
ATOM 1115 C C . SER A 1 139 ? 3.899 -5.439 13.969 1.00 46.16 139 SER A C 1
ATOM 1117 O O . SER A 1 139 ? 3.670 -6.637 14.159 1.00 46.16 139 SER A O 1
ATOM 1119 N N . ILE A 1 140 ? 2.926 -4.542 13.815 1.00 52.72 140 ILE A N 1
ATOM 1120 C CA . ILE A 1 140 ? 1.491 -4.860 13.773 1.00 52.72 140 ILE A CA 1
ATOM 1121 C C . ILE A 1 140 ? 1.047 -5.166 12.329 1.00 52.72 140 ILE A C 1
ATOM 1123 O O . ILE A 1 140 ? -0.137 -5.268 12.016 1.00 52.72 140 ILE A O 1
ATOM 1127 N N . ASN A 1 141 ? 2.017 -5.470 11.455 1.00 49.72 141 ASN A N 1
ATOM 1128 C CA . ASN A 1 141 ? 1.788 -5.952 10.090 1.00 49.72 141 ASN A CA 1
ATOM 1129 C C . ASN A 1 141 ? 0.843 -7.169 10.047 1.00 49.72 141 ASN A C 1
ATOM 1131 O O . ASN A 1 141 ? 0.275 -7.485 9.006 1.00 49.72 141 ASN A O 1
ATOM 1135 N N . SER A 1 142 ? 0.645 -7.867 11.168 1.00 54.50 142 SER A N 1
ATOM 1136 C CA . SER A 1 142 ? -0.190 -9.062 11.230 1.00 54.50 142 SER A CA 1
ATOM 1137 C C . SER A 1 142 ? -1.695 -8.825 11.038 1.00 54.50 142 SER A C 1
ATOM 1139 O O . SER A 1 142 ? -2.353 -9.734 10.528 1.00 54.50 142 SER A O 1
ATOM 1141 N N . ILE A 1 143 ? -2.241 -7.642 11.375 1.00 62.34 143 ILE A N 1
ATOM 1142 C CA . ILE A 1 143 ? -3.680 -7.371 11.171 1.00 62.34 143 ILE A CA 1
ATOM 1143 C C . ILE A 1 143 ? -3.998 -7.493 9.676 1.00 62.34 143 ILE A C 1
ATOM 1145 O O . ILE A 1 143 ? -4.973 -8.136 9.293 1.00 62.34 143 ILE A O 1
ATOM 1149 N N . MET A 1 144 ? -3.120 -6.949 8.827 1.00 64.44 144 MET A N 1
ATOM 1150 C CA . MET A 1 144 ? -3.334 -6.871 7.383 1.00 64.44 144 MET A CA 1
ATOM 1151 C C . MET A 1 144 ? -2.780 -8.059 6.609 1.00 64.44 144 MET A C 1
ATOM 1153 O O . MET A 1 144 ? -3.419 -8.494 5.651 1.00 64.44 144 MET A O 1
ATOM 1157 N N . ASN A 1 145 ? -1.656 -8.641 7.038 1.00 63.25 145 ASN A N 1
ATOM 1158 C CA . ASN A 1 145 ? -1.060 -9.813 6.382 1.00 63.25 145 ASN A CA 1
ATOM 1159 C C . ASN A 1 145 ? -2.015 -11.018 6.310 1.00 63.25 145 ASN A C 1
ATOM 1161 O O . ASN A 1 145 ? -1.831 -11.894 5.470 1.00 63.25 145 ASN A O 1
ATOM 1165 N N . SER A 1 146 ? -3.030 -11.063 7.177 1.00 66.12 146 SER A N 1
ATOM 1166 C CA . SER A 1 146 ? -4.045 -12.120 7.191 1.00 66.12 146 SER A CA 1
ATOM 1167 C C . SER A 1 146 ? -5.265 -11.841 6.300 1.00 66.12 146 SER A C 1
ATOM 1169 O O . SER A 1 146 ? -6.047 -12.757 6.044 1.00 66.12 146 SER A O 1
ATOM 1171 N N . LEU A 1 147 ? -5.444 -10.609 5.805 1.00 82.75 147 LEU A N 1
ATOM 1172 C CA . LEU A 1 147 ? -6.626 -10.236 5.031 1.00 82.75 147 LEU A CA 1
ATOM 1173 C C . LEU A 1 147 ? -6.437 -10.480 3.529 1.00 82.75 147 LEU A C 1
ATOM 1175 O O . LEU A 1 147 ? -5.577 -9.835 2.916 1.00 82.75 147 LEU A O 1
ATOM 1179 N N . PRO A 1 148 ? -7.286 -11.315 2.898 1.00 87.00 148 PRO A N 1
ATOM 1180 C CA . PRO A 1 148 ? -7.265 -11.496 1.454 1.00 87.00 148 PRO A CA 1
ATOM 1181 C C . PRO A 1 148 ? -7.711 -10.216 0.738 1.00 87.00 148 PRO A C 1
ATOM 1183 O O . PRO A 1 148 ? -8.428 -9.379 1.294 1.00 87.00 148 PRO A O 1
ATOM 1186 N N . ALA A 1 149 ? -7.322 -10.077 -0.533 1.00 87.75 149 ALA A N 1
ATOM 1187 C CA . ALA A 1 149 ? -7.628 -8.890 -1.334 1.00 87.75 149 ALA A CA 1
ATOM 1188 C C . ALA A 1 149 ? -9.130 -8.556 -1.374 1.00 87.75 149 ALA A C 1
ATOM 1190 O O . ALA A 1 149 ? -9.501 -7.390 -1.291 1.00 87.75 149 ALA A O 1
ATOM 1191 N N . THR A 1 150 ? -9.993 -9.570 -1.440 1.00 90.31 150 THR A N 1
ATOM 1192 C CA . THR A 1 150 ? -11.456 -9.413 -1.440 1.00 90.31 150 THR A CA 1
ATOM 1193 C C . THR A 1 150 ? -11.972 -8.750 -0.163 1.00 90.31 150 THR A C 1
ATOM 1195 O O . THR A 1 150 ? -12.772 -7.821 -0.235 1.00 90.31 150 THR A O 1
ATOM 1198 N N . SER A 1 151 ? -11.477 -9.169 1.003 1.00 91.06 151 SER A N 1
ATOM 1199 C CA . SER A 1 151 ? -11.821 -8.567 2.294 1.00 91.06 151 SER A CA 1
ATOM 1200 C C . SER A 1 151 ? -11.345 -7.120 2.387 1.00 91.06 151 SER A C 1
ATOM 1202 O O . SER A 1 151 ? -12.092 -6.249 2.827 1.00 91.06 151 SER A O 1
ATOM 1204 N N . ARG A 1 152 ? -10.128 -6.835 1.909 1.00 90.94 152 ARG A N 1
ATOM 1205 C CA . ARG A 1 152 ? -9.602 -5.463 1.867 1.00 90.94 152 ARG A CA 1
ATOM 1206 C C . ARG A 1 152 ? -10.461 -4.569 0.977 1.00 90.94 152 ARG A C 1
ATOM 1208 O O . ARG A 1 152 ? -10.7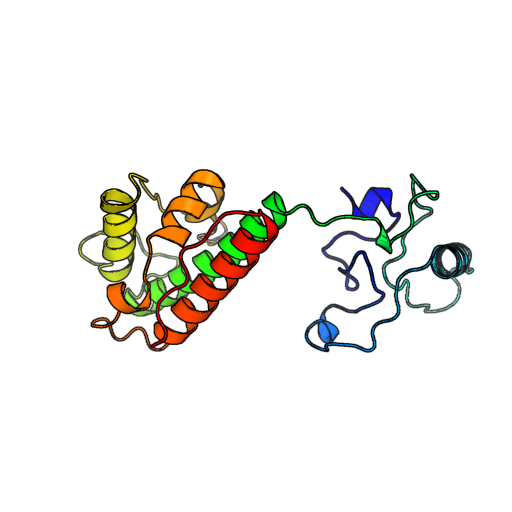83 -3.462 1.386 1.00 90.94 152 ARG A O 1
ATOM 1215 N N . LEU A 1 153 ? -10.876 -5.048 -0.197 1.00 91.81 153 LEU A N 1
ATOM 1216 C CA . LEU A 1 153 ? -11.728 -4.279 -1.109 1.00 91.81 153 LEU A CA 1
ATOM 1217 C C . LEU A 1 153 ? -13.058 -3.884 -0.470 1.00 91.81 153 LEU A C 1
ATOM 1219 O O . LEU A 1 153 ? -13.425 -2.717 -0.561 1.00 91.81 153 LEU A O 1
ATOM 1223 N N . LYS A 1 154 ? -13.721 -4.809 0.238 1.00 93.00 154 LYS A N 1
ATOM 1224 C CA . LYS A 1 154 ? -14.960 -4.509 0.976 1.00 93.00 154 LYS A CA 1
ATOM 1225 C C . LYS A 1 154 ? -14.766 -3.380 1.988 1.00 93.00 154 LYS A C 1
ATOM 1227 O O . LYS A 1 154 ? -15.597 -2.482 2.076 1.00 93.00 154 LYS A O 1
ATOM 1232 N N . ILE A 1 155 ? -13.654 -3.404 2.728 1.00 93.38 155 ILE A N 1
ATOM 1233 C CA . ILE A 1 155 ? -13.338 -2.341 3.688 1.00 93.38 155 ILE A CA 1
ATOM 1234 C C . ILE A 1 155 ? -13.098 -1.023 2.947 1.00 93.38 155 ILE A C 1
ATOM 1236 O O . ILE A 1 155 ? -13.664 -0.005 3.328 1.00 93.38 155 ILE A O 1
ATOM 1240 N N . PHE A 1 156 ? -12.301 -1.032 1.874 1.00 93.12 156 PHE A N 1
ATOM 1241 C CA . PHE A 1 156 ? -11.993 0.170 1.094 1.00 93.12 156 PHE A CA 1
ATOM 1242 C C . PHE A 1 156 ? -13.238 0.843 0.498 1.00 93.12 156 PHE A C 1
ATOM 1244 O O . PHE A 1 156 ? -13.342 2.074 0.504 1.00 93.12 156 PHE A O 1
ATOM 1251 N N . GLU A 1 157 ? -14.174 0.030 0.017 1.00 92.62 157 GLU A N 1
ATOM 1252 C CA . GLU A 1 157 ? -15.460 0.461 -0.520 1.00 92.62 157 GLU A CA 1
ATOM 1253 C C . GLU A 1 157 ? -16.297 1.173 0.550 1.00 92.62 157 GLU A C 1
ATOM 1255 O O . GLU A 1 157 ? -16.694 2.326 0.364 1.00 92.62 157 GLU A O 1
ATOM 1260 N N . LYS A 1 158 ? -16.496 0.517 1.699 1.00 93.56 158 LYS A N 1
ATOM 1261 C CA . LYS A 1 158 ? -17.461 0.949 2.719 1.00 93.56 158 LYS A CA 1
ATOM 1262 C C . LYS A 1 158 ? -16.933 1.992 3.694 1.00 93.56 158 LYS A C 1
ATOM 1264 O O . LYS A 1 158 ? -17.701 2.822 4.166 1.00 93.56 158 LYS A O 1
ATOM 1269 N N . ILE A 1 159 ? -15.643 1.966 4.027 1.00 92.75 159 ILE A N 1
ATOM 1270 C CA . ILE A 1 159 ? -15.118 2.821 5.094 1.00 92.75 159 ILE A CA 1
ATOM 1271 C C . ILE A 1 159 ? -15.127 4.295 4.685 1.00 92.75 159 ILE A C 1
ATOM 1273 O O . ILE A 1 159 ? -14.638 4.658 3.614 1.00 92.75 159 ILE A O 1
ATOM 1277 N N . ASN A 1 160 ? -15.646 5.158 5.555 1.00 92.31 160 ASN A N 1
ATOM 1278 C CA . ASN A 1 160 ? -15.387 6.592 5.519 1.00 92.31 160 ASN A CA 1
ATOM 1279 C C . ASN A 1 160 ? -14.647 6.964 6.805 1.00 92.31 160 ASN A C 1
ATOM 1281 O O . ASN A 1 160 ? -15.239 7.048 7.877 1.00 92.31 160 ASN A O 1
ATOM 1285 N N . ILE A 1 161 ? -13.331 7.146 6.695 1.00 91.12 161 ILE A N 1
ATOM 1286 C CA . ILE A 1 161 ? -12.451 7.377 7.849 1.00 91.12 161 ILE A CA 1
ATOM 1287 C C . ILE A 1 161 ? -12.767 8.723 8.501 1.00 91.12 161 ILE A C 1
ATOM 1289 O O . ILE A 1 161 ? -12.664 8.856 9.718 1.00 91.12 161 ILE A O 1
ATOM 1293 N N . TYR A 1 162 ? -13.168 9.715 7.701 1.00 89.38 162 TYR A N 1
ATOM 1294 C CA . TYR A 1 162 ? -13.542 11.017 8.231 1.00 89.38 162 TYR A CA 1
ATOM 1295 C C . TYR A 1 162 ? -14.793 10.909 9.099 1.00 89.38 162 TYR A C 1
ATOM 1297 O O . TYR A 1 162 ? -14.754 11.322 10.252 1.00 89.38 162 TYR A O 1
ATOM 1305 N N . ASP A 1 163 ? -15.857 10.286 8.593 1.00 88.88 163 ASP A N 1
ATOM 1306 C CA . ASP A 1 163 ? -17.103 10.137 9.354 1.00 88.88 163 ASP A CA 1
ATOM 1307 C C . ASP A 1 163 ? -16.911 9.261 10.594 1.00 88.88 163 ASP A C 1
ATOM 1309 O O . ASP A 1 163 ? -17.471 9.559 11.651 1.00 88.88 163 ASP A O 1
ATOM 1313 N N . LEU A 1 164 ? -16.079 8.219 10.483 1.00 90.12 164 LEU A N 1
ATO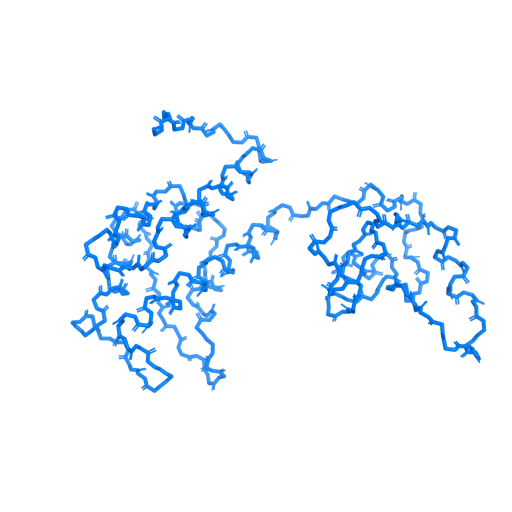M 1314 C CA . LEU A 1 164 ? -15.788 7.305 11.582 1.00 90.12 164 LEU A CA 1
ATOM 1315 C C . LEU A 1 164 ? -15.038 7.995 12.730 1.00 90.12 164 LEU A C 1
ATOM 1317 O O . LEU A 1 164 ? -15.284 7.648 13.878 1.00 90.12 164 LEU A O 1
ATOM 1321 N N . TYR A 1 165 ? -14.172 8.975 12.450 1.00 89.81 165 TYR A N 1
ATOM 1322 C CA . TYR A 1 165 ? -13.303 9.610 13.457 1.00 89.81 165 TYR A CA 1
ATOM 1323 C C . TYR A 1 165 ? -13.471 11.129 13.594 1.00 89.81 165 TYR A C 1
ATOM 1325 O O . TYR A 1 165 ? -12.622 11.799 14.188 1.00 89.81 165 TYR A O 1
ATOM 1333 N N . LYS A 1 166 ? -14.559 11.700 13.065 1.00 80.44 166 LYS A N 1
ATOM 1334 C CA . LYS A 1 166 ? -14.826 13.150 13.104 1.00 80.44 166 LYS A CA 1
ATOM 1335 C C . LYS A 1 166 ? -14.842 13.723 14.529 1.00 80.44 166 LYS A C 1
ATOM 1337 O O . LYS A 1 166 ? -14.404 14.850 14.737 1.00 80.44 166 LYS A O 1
ATOM 1342 N N . GLU A 1 167 ? -15.332 12.947 15.496 1.00 77.69 167 GLU A N 1
ATOM 1343 C CA . GLU A 1 167 ? -15.477 13.340 16.906 1.00 77.69 167 GLU A CA 1
ATOM 1344 C C . GLU A 1 167 ? -14.213 13.053 17.733 1.00 77.69 167 GLU A C 1
ATOM 1346 O O . GLU A 1 167 ? -13.948 13.737 18.720 1.00 77.69 167 GLU A O 1
ATOM 1351 N N . ASP A 1 168 ? -13.377 12.113 17.285 1.00 73.88 168 ASP A N 1
ATOM 1352 C CA . ASP A 1 168 ? -12.233 11.586 18.042 1.00 73.88 168 ASP A CA 1
ATOM 1353 C C . ASP A 1 168 ? -10.945 12.416 17.861 1.00 73.88 168 ASP A C 1
ATOM 1355 O O . ASP A 1 168 ? -9.862 12.021 18.291 1.00 73.88 168 ASP A O 1
ATOM 1359 N N . LYS A 1 169 ? -11.048 13.592 17.221 1.00 69.19 169 LYS A N 1
ATOM 1360 C CA . LYS A 1 169 ? -9.940 14.532 16.952 1.00 69.19 169 LYS A CA 1
ATOM 1361 C C . LYS A 1 169 ? -8.736 13.898 16.246 1.00 69.19 169 LYS A C 1
ATOM 1363 O O . LYS A 1 169 ? -7.607 14.360 16.421 1.00 69.19 169 LYS A O 1
ATOM 1368 N N . LEU A 1 170 ? -8.958 12.890 15.404 1.00 78.75 170 LEU A N 1
ATOM 1369 C CA . LEU A 1 170 ? -7.918 12.380 14.517 1.00 78.75 170 LEU A CA 1
ATOM 1370 C C . LEU A 1 170 ? -7.494 13.511 13.560 1.00 78.75 170 LEU A C 1
ATOM 1372 O O . LEU A 1 170 ? -8.197 13.811 12.588 1.00 78.75 170 LEU A O 1
ATOM 1376 N N . ILE A 1 171 ? -6.359 14.154 13.867 1.00 71.44 171 ILE A N 1
ATOM 1377 C CA . ILE A 1 171 ? -5.886 15.411 13.252 1.00 71.44 171 ILE A CA 1
ATOM 1378 C C . ILE A 1 171 ? -5.837 15.287 11.726 1.00 71.44 171 ILE A C 1
ATOM 1380 O O . ILE A 1 171 ? -6.262 16.189 11.005 1.00 71.44 171 ILE A O 1
ATOM 1384 N N . ASN A 1 172 ? -5.400 14.126 11.235 1.00 79.69 172 ASN A N 1
ATOM 1385 C CA . ASN A 1 172 ? -5.215 13.859 9.814 1.00 79.69 172 ASN A CA 1
ATOM 1386 C C . ASN A 1 172 ? -6.366 13.068 9.172 1.00 79.69 172 ASN A C 1
ATOM 1388 O O . ASN A 1 172 ? -6.232 12.643 8.027 1.00 79.69 172 ASN A O 1
ATOM 1392 N N . SER A 1 173 ? -7.503 12.882 9.855 1.00 82.50 173 SER A N 1
ATOM 1393 C CA . SER A 1 173 ? -8.635 12.062 9.376 1.00 82.50 173 SER A CA 1
ATOM 1394 C C . SER A 1 173 ? -9.080 12.419 7.956 1.00 82.50 173 SER A C 1
ATOM 1396 O O . SER A 1 173 ? -9.242 11.533 7.119 1.00 82.50 173 SER A O 1
ATOM 1398 N N . LYS A 1 174 ? -9.205 13.718 7.650 1.00 85.25 174 LYS A N 1
ATOM 1399 C CA . LYS A 1 174 ? -9.543 14.212 6.304 1.00 85.25 174 LYS A CA 1
ATOM 1400 C C . LYS A 1 174 ? -8.494 13.822 5.262 1.00 85.25 174 LYS A C 1
ATOM 1402 O O . LYS A 1 174 ? -8.850 13.356 4.183 1.00 85.25 174 LYS A O 1
ATOM 1407 N N . GLY A 1 175 ? -7.212 13.993 5.587 1.00 89.19 175 GLY A N 1
ATOM 1408 C CA . GLY A 1 175 ? -6.100 13.661 4.696 1.00 89.19 175 GLY A CA 1
ATOM 1409 C C . GLY A 1 175 ? -6.008 12.159 4.430 1.00 89.19 175 GLY A C 1
ATOM 1410 O O . GLY A 1 175 ? -5.946 11.743 3.274 1.00 89.19 175 GLY A O 1
ATOM 1411 N N . ILE A 1 176 ? -6.100 11.346 5.487 1.00 89.56 176 ILE A N 1
ATOM 1412 C CA . ILE A 1 176 ? -6.120 9.881 5.394 1.00 89.56 176 ILE A CA 1
ATOM 1413 C C . ILE A 1 176 ? -7.298 9.431 4.528 1.00 89.56 176 ILE A C 1
ATOM 1415 O O . ILE A 1 176 ? -7.102 8.668 3.584 1.00 89.56 176 ILE A O 1
ATOM 1419 N N . ASN A 1 177 ? -8.503 9.946 4.793 1.00 92.44 177 ASN A N 1
ATOM 1420 C CA . ASN A 1 177 ? -9.697 9.602 4.023 1.00 92.44 177 ASN A CA 1
ATOM 1421 C C . ASN A 1 177 ? -9.557 9.986 2.541 1.00 92.44 177 ASN A C 1
ATOM 1423 O O . ASN A 1 177 ? -9.919 9.205 1.663 1.00 92.44 177 ASN A O 1
ATOM 1427 N N . CYS A 1 178 ? -8.986 11.160 2.255 1.00 92.69 178 CYS A N 1
ATOM 1428 C CA . CYS A 1 178 ? -8.744 11.623 0.891 1.00 92.69 178 CYS A CA 1
ATOM 1429 C C . CYS A 1 178 ? -7.791 10.687 0.132 1.00 92.69 178 CYS A C 1
ATOM 1431 O O . CYS A 1 178 ? -8.124 10.232 -0.965 1.00 92.69 178 CYS A O 1
ATOM 1433 N N . ILE A 1 179 ? -6.644 10.338 0.727 1.00 93.56 179 ILE A N 1
ATOM 1434 C CA . ILE A 1 179 ? -5.677 9.407 0.123 1.00 93.56 179 ILE A CA 1
ATOM 1435 C C . ILE A 1 179 ? -6.329 8.038 -0.095 1.00 93.56 179 ILE A C 1
ATOM 1437 O O . ILE A 1 179 ? -6.211 7.458 -1.175 1.00 93.56 179 ILE A O 1
ATOM 1441 N N . TRP A 1 180 ? -7.066 7.552 0.902 1.00 93.88 180 TRP A N 1
ATOM 1442 C CA . TRP A 1 180 ? -7.752 6.265 0.865 1.00 93.88 180 TRP A CA 1
ATOM 1443 C C . TRP A 1 180 ? -8.762 6.171 -0.283 1.00 93.88 180 TRP A C 1
ATOM 1445 O O . TRP A 1 180 ? -8.704 5.245 -1.097 1.00 93.88 180 TRP A O 1
ATOM 1455 N N . LYS A 1 181 ? -9.663 7.156 -0.393 1.00 93.75 181 LYS A N 1
ATOM 1456 C CA . LYS A 1 181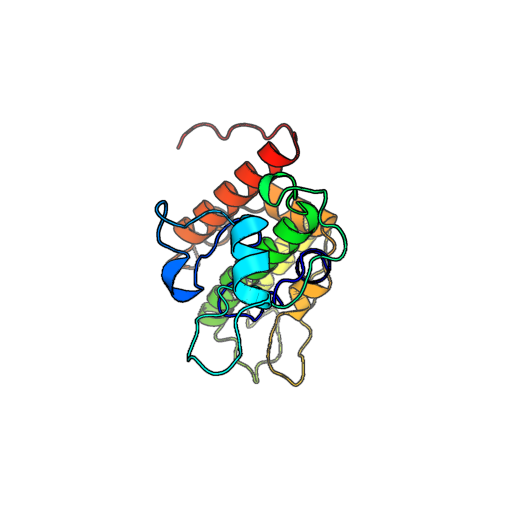 ? -10.682 7.214 -1.452 1.00 93.75 181 LYS A CA 1
ATOM 1457 C C . LYS A 1 181 ? -10.069 7.463 -2.826 1.00 93.75 181 LYS A C 1
ATOM 1459 O O . LYS A 1 181 ? -10.495 6.839 -3.796 1.00 93.75 181 LYS A O 1
ATOM 1464 N N . THR A 1 182 ? -9.036 8.302 -2.911 1.00 94.56 182 THR A N 1
ATOM 1465 C CA . THR A 1 182 ? -8.304 8.545 -4.164 1.00 94.56 182 THR A CA 1
ATOM 1466 C C . THR A 1 182 ? -7.656 7.264 -4.672 1.00 94.56 182 THR A C 1
ATOM 1468 O O . THR A 1 182 ? -7.826 6.907 -5.837 1.00 94.56 182 THR A O 1
ATOM 1471 N N . PHE A 1 183 ? -6.966 6.529 -3.797 1.00 94.38 183 PHE A N 1
ATOM 1472 C CA . PHE A 1 183 ? -6.350 5.263 -4.169 1.00 94.38 183 PHE A CA 1
ATOM 1473 C C . PHE A 1 183 ? -7.391 4.229 -4.610 1.00 94.38 183 PHE A C 1
ATOM 1475 O O . PHE A 1 183 ? -7.225 3.618 -5.666 1.00 94.38 183 PHE A O 1
ATOM 1482 N N . TYR A 1 184 ? -8.484 4.071 -3.855 1.00 93.69 184 TYR A N 1
ATOM 1483 C CA . TYR A 1 184 ? -9.564 3.154 -4.227 1.00 93.69 184 TYR A CA 1
ATOM 1484 C C . TYR A 1 184 ? -10.150 3.487 -5.601 1.00 93.69 184 TYR A C 1
ATOM 1486 O O . TYR A 1 184 ? -10.305 2.598 -6.434 1.00 93.69 184 TYR A O 1
ATOM 1494 N N . LYS A 1 185 ? -10.397 4.773 -5.875 1.00 92.88 185 LYS A N 1
ATOM 1495 C CA . LYS A 1 185 ? -10.875 5.241 -7.180 1.00 92.88 185 LYS A CA 1
ATOM 1496 C C . LYS A 1 185 ? -9.904 4.871 -8.301 1.00 92.88 185 LYS A C 1
ATOM 1498 O O . LYS A 1 185 ? -10.330 4.290 -9.293 1.00 92.88 185 LYS A O 1
ATOM 1503 N N . ILE A 1 186 ? -8.609 5.162 -8.137 1.00 92.50 186 ILE A N 1
ATOM 1504 C CA . ILE A 1 186 ? -7.577 4.818 -9.130 1.00 92.50 186 ILE A CA 1
ATOM 1505 C C . ILE A 1 186 ? -7.558 3.308 -9.379 1.00 92.50 186 ILE A C 1
ATOM 1507 O O . ILE A 1 186 ? -7.594 2.873 -10.529 1.00 92.50 186 ILE A O 1
ATOM 1511 N N . TYR A 1 187 ? -7.532 2.507 -8.313 1.00 92.12 187 TYR A N 1
ATOM 1512 C CA . TYR A 1 187 ? -7.509 1.052 -8.419 1.00 92.12 187 TYR A CA 1
ATOM 1513 C C . TYR A 1 187 ? -8.733 0.506 -9.161 1.00 92.12 187 TYR A C 1
ATOM 1515 O O . TYR A 1 187 ? -8.593 -0.314 -10.069 1.00 92.12 187 TYR A O 1
ATOM 1523 N N . SER A 1 188 ? -9.923 0.979 -8.806 1.00 90.19 188 SER A N 1
ATOM 1524 C CA . SER A 1 188 ? -11.165 0.537 -9.429 1.00 90.19 188 SER A CA 1
ATOM 1525 C C . SER A 1 188 ? -11.251 0.942 -10.900 1.00 90.19 188 SER A C 1
ATOM 1527 O O . SER A 1 188 ? -11.630 0.108 -11.721 1.00 90.19 188 SER A O 1
ATOM 1529 N N . CYS A 1 189 ? -10.792 2.146 -11.266 1.00 90.19 189 CYS A N 1
ATOM 1530 C CA . CYS A 1 189 ? -10.648 2.547 -12.669 1.00 90.19 189 CYS A CA 1
ATOM 1531 C C . CYS A 1 189 ? -9.705 1.604 -13.433 1.00 90.19 189 CYS A C 1
ATOM 1533 O O . CYS A 1 189 ? -10.047 1.142 -14.517 1.00 90.19 189 CYS A O 1
ATOM 1535 N N . LEU A 1 190 ? -8.543 1.267 -12.859 1.00 88.88 190 LEU A N 1
ATOM 1536 C CA . LEU A 1 190 ? -7.580 0.343 -13.477 1.00 88.88 190 LEU A CA 1
ATOM 1537 C C . LEU A 1 190 ? -8.125 -1.085 -13.619 1.00 88.88 190 LEU A C 1
ATOM 1539 O O . LEU A 1 190 ? -7.722 -1.812 -14.523 1.00 88.88 190 LEU A O 1
ATOM 1543 N N . LYS A 1 191 ? -9.033 -1.499 -12.731 1.00 86.44 191 LYS A N 1
ATOM 1544 C CA . LYS A 1 191 ? -9.717 -2.794 -12.801 1.00 86.44 191 LYS A CA 1
ATOM 1545 C C . LYS A 1 191 ? -10.932 -2.805 -13.729 1.00 86.44 191 LYS A C 1
ATOM 1547 O O . LYS A 1 191 ? -11.470 -3.885 -13.957 1.00 86.44 191 LYS A O 1
ATOM 1552 N N . GLY A 1 192 ? -11.364 -1.652 -14.242 1.00 83.44 192 GLY A N 1
ATOM 1553 C CA . GLY A 1 192 ? -12.617 -1.535 -14.990 1.00 83.44 192 GLY A CA 1
ATOM 1554 C C . GLY A 1 192 ? -13.859 -1.770 -14.123 1.00 83.44 192 GLY A C 1
ATOM 1555 O O . GLY A 1 192 ? -14.891 -2.195 -14.633 1.00 83.44 192 GLY A O 1
ATOM 1556 N N . LEU A 1 193 ? -13.765 -1.541 -12.809 1.00 71.81 193 LEU A N 1
ATOM 1557 C CA . LEU A 1 193 ? -14.912 -1.589 -11.906 1.00 71.81 193 LEU A CA 1
ATOM 1558 C C . LEU A 1 193 ? -15.669 -0.259 -12.012 1.00 71.81 193 LEU A C 1
ATOM 1560 O O . LEU A 1 193 ? -15.075 0.805 -11.832 1.00 71.81 193 LEU A O 1
ATOM 1564 N N . ASN A 1 194 ? -16.976 -0.309 -12.273 1.00 55.78 194 ASN A N 1
ATOM 1565 C CA . ASN A 1 194 ? -17.837 0.873 -12.219 1.00 55.78 194 ASN A CA 1
ATOM 1566 C C . ASN A 1 194 ? -17.931 1.359 -10.766 1.00 55.78 194 ASN A C 1
ATOM 1568 O O . ASN A 1 194 ? -18.669 0.784 -9.970 1.00 55.78 194 ASN A O 1
ATOM 1572 N N . VAL A 1 195 ? -17.180 2.400 -10.406 1.00 56.66 195 VAL A N 1
ATOM 1573 C CA . VAL A 1 195 ? -17.349 3.075 -9.110 1.00 56.66 195 VAL A CA 1
ATOM 1574 C C . VAL A 1 195 ? -18.407 4.162 -9.272 1.00 56.66 195 VAL A C 1
ATOM 1576 O O . VAL A 1 195 ? -18.276 4.969 -10.197 1.00 56.66 195 VAL A O 1
ATOM 1579 N N . PRO A 1 196 ? -19.420 4.244 -8.390 1.00 48.06 196 PRO A N 1
ATOM 1580 C CA . PRO A 1 196 ? -20.297 5.405 -8.338 1.00 48.06 196 PRO A CA 1
ATOM 1581 C C . PRO A 1 196 ? -19.449 6.658 -8.104 1.00 48.06 196 PRO A C 1
ATOM 1583 O O . PRO A 1 196 ? -18.625 6.703 -7.188 1.00 48.06 196 PRO A O 1
ATOM 1586 N N . VAL A 1 197 ? -19.612 7.666 -8.956 1.00 43.62 197 VAL A 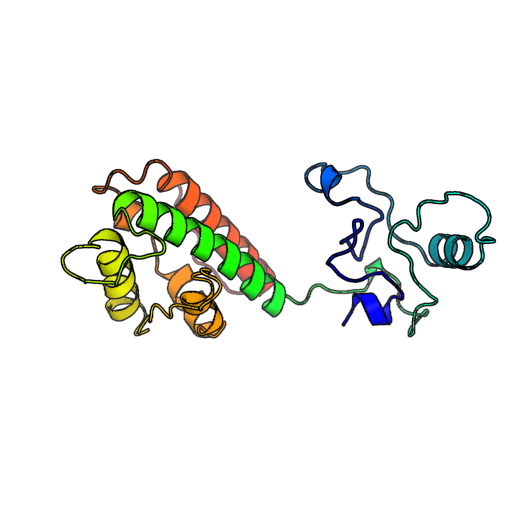N 1
ATOM 1587 C CA . VAL A 1 197 ? -18.988 8.976 -8.760 1.00 43.62 197 VAL A CA 1
ATOM 1588 C C . VAL A 1 197 ? -19.576 9.568 -7.474 1.00 43.62 197 VAL A C 1
ATOM 1590 O O . VAL A 1 197 ? -20.796 9.700 -7.408 1.00 43.62 197 VAL A O 1
ATOM 1593 N N . PRO A 1 198 ? -18.772 9.916 -6.451 1.00 43.25 198 PRO A N 1
ATOM 1594 C CA . PRO A 1 198 ? -19.292 10.681 -5.330 1.00 43.25 198 PRO A CA 1
ATOM 1595 C C . PRO A 1 198 ? -19.686 12.058 -5.860 1.00 43.25 198 PRO A C 1
ATOM 1597 O O . PRO A 1 198 ? -18.862 12.724 -6.499 1.00 43.25 198 PRO A O 1
ATOM 1600 N N . GLU A 1 199 ? -20.935 12.455 -5.625 1.00 40.16 199 GLU A N 1
ATOM 1601 C CA . GLU A 1 199 ? -21.376 13.833 -5.819 1.00 40.16 199 GLU A CA 1
ATOM 1602 C C . GLU A 1 199 ? -20.397 14.765 -5.096 1.00 40.16 199 GLU A C 1
ATOM 1604 O O . GLU A 1 199 ? -19.910 14.473 -4.001 1.00 40.16 199 GLU A O 1
ATOM 1609 N N . GLN A 1 200 ? -20.007 15.822 -5.802 1.00 38.62 200 GLN A N 1
ATOM 1610 C CA . GLN A 1 200 ? -18.982 16.767 -5.386 1.00 38.62 200 GLN A CA 1
ATOM 1611 C C . GLN A 1 200 ? -19.325 17.358 -4.009 1.00 38.62 200 GLN A C 1
ATOM 1613 O O . GLN A 1 200 ? -20.472 17.727 -3.766 1.00 38.62 200 GLN A O 1
ATOM 1618 N N . ILE A 1 201 ? -18.313 17.413 -3.133 1.00 35.66 201 ILE A N 1
ATOM 1619 C CA . ILE A 1 201 ? -18.326 18.169 -1.867 1.00 35.66 201 ILE A CA 1
ATOM 1620 C C . ILE A 1 201 ? -18.510 19.654 -2.173 1.00 35.66 201 ILE A C 1
ATOM 1622 O O . ILE A 1 201 ? -17.804 20.130 -3.093 1.00 35.66 201 ILE A O 1
#

Foldseek 3Di:
DVCVLQQFDDCVDQQNDLFFLDGPVCVVPDDDTHTDDLVVLVVLQPDPPPDPDDSSRHHDHHNDSPDTSVNDDDPLQVVLLVVLLVLVLVVVVLLCVLLVPDLPDDDDCVSSVLVVLVQVCLCPQQVDHFDQDRDPVRDSSVRSVPDHSVSSLSCLLPDQQCVSCVPSPSVCSVVSNVVSVVVNVVSCVVVVHDDPDPDDD

Radius of gyration: 21.33 Å; chains: 1; bounding box: 59×32×54 Å

Organism: Brachionus plicatilis (NCBI:txid10195)

Secondary structure (DSSP, 8-state):
-HHHHTTBPPTTSS---SSB---GGGTT--S-PPBP-HHHHHHHHTS-TTS----TTB-S--S--SS-GGGPPP-HHHHHHHHHHHHHHHHHHHHHHHHT--TT----TTT-HHHHHHHHHHHHHH---------TT---THHHHT--HHHHHHHHHH--HHHHHTTTT-TTHHHHHHHHHHHHHHHHHHHT--PPPPPP-